Protein AF-0000000077935564 (afdb_homodimer)

Organism: NCBI:txid1294262

InterPro domains:
  IPR002739 RNA-binding protein PAB1135-like [PF01877] (25-143)
  IPR022803 Large ribosomal subunit protein uL5 domain superfamily [G3DSA:3.30.1440.10] (18-171)
  IPR022803 Large ribosomal subunit protein uL5 domain superfamily [SSF55282] (24-157)

Radius of gyration: 31.04 Å; Cα contacts (8 Å, |Δi|>4): 511; chains: 2; bounding box: 69×143×70 Å

Foldseek 3Di:
DPPDPPPPPPCVVPDPLPQFQFFKKKKKAKAFPVGDPVLLVVLLCVLQVLLVVFDWDWDWDQDPVRGIIIMIMTMDGRVRQSVSVVSQLVQEDLVQLVVCLVCVVVQDDWQKGKFWWASCCSSVPSGTHGDDDRNTIIMMIGGPDGPVVVSVSSVVVSVVVVVVVVVVVVVVD/DPPPPPPPPPCPVPPPLPQFQFFKKKKKAKAFPVDDPVLLVVLLCVQQVLLVVFDWDWDWDQDPVRGIIIMIMTMDGRVRQSVSVVSQLVQEDLVQLVVCLVCVVVQDDWQKGKFWWASCCSSVPSGTHGDDDRNTIIMMIGGPDGPVVVSVSSVVSSVVVVVVVVVVVVVVD

Nearest PDB structures (foldseek):
  2nrq-assembly1_A  TM=9.388E-01  e=3.225E-17  Saccharolobus solfataricus
  2ogk-assembly1_B  TM=8.154E-01  e=1.707E-10  Archaeoglobus fulgidus
  2ogk-assembly1_A  TM=7.972E-01  e=2.205E-09  Archaeoglobus fulgidus
  5tcu-assembly1_LK  TM=4.405E-01  e=1.741E-03  Staphylococcus aureus subsp. aureus NCTC 8325
  6bwo-assembly1_A  TM=5.562E-01  e=3.334E-02  Lactiplantibacillus plantarum

Solvent-accessible surface area (backbone atoms only — not comparable to full-atom values): 19175 Å² total; per-residue (Å²): 134,83,76,78,80,78,73,77,75,74,72,70,74,67,75,68,71,78,70,79,53,37,50,27,28,37,42,36,35,76,40,50,58,51,38,34,62,66,58,51,50,50,36,50,38,68,68,35,62,65,56,77,74,36,53,74,47,79,46,78,42,73,42,97,86,70,44,57,30,32,39,41,34,37,41,30,49,50,91,46,20,46,60,47,47,50,44,52,56,71,55,47,44,72,70,53,40,51,51,48,58,75,43,38,80,82,34,39,60,82,43,30,41,57,45,38,24,26,38,48,45,23,52,65,67,67,42,59,47,76,40,83,82,80,74,32,38,35,37,39,37,32,41,70,52,56,57,69,57,54,50,52,52,53,44,48,54,46,49,56,52,59,54,51,57,59,58,60,61,57,67,76,102,133,83,77,77,78,78,75,76,74,73,73,69,74,66,75,66,70,76,70,78,53,37,50,26,29,38,41,37,35,77,37,50,58,50,37,33,63,67,59,49,52,51,35,50,37,68,68,33,61,64,57,77,75,36,54,74,46,79,44,80,42,75,43,99,86,69,44,57,31,32,39,42,35,38,41,28,48,49,92,48,19,48,60,48,47,51,45,51,56,71,54,47,44,71,69,53,41,49,51,47,58,75,43,37,79,81,33,40,62,82,42,30,41,57,46,38,24,26,38,48,47,24,52,65,67,68,43,58,47,77,40,83,82,81,72,31,36,36,37,41,38,31,41,71,55,56,58,70,58,54,50,51,52,53,43,47,55,46,50,56,52,60,55,52,58,58,59,61,62,57,71,75,104

Secondary structure (DSSP, 8-state):
-----------TTS-------EEEEEEEEEE-TTB-HHHHHHHHHHH-GGGGGSEEEEEEEE-TTS-EEEEEEEEE-HHHHHHHHHHHHHHS-HHHHHHHHHTHHHHEETTEEEEEEEHHHHHHHS---B--SSSEEEEEEEESS-HHHHHHHHHHHHHHHHHHHHHHSSS--/-------------S-------EEEEEEEEEE-TTB-HHHHHHHHHHH-GGGGGSEEEEEEEE-TTS-EEEEEEEEE-HHHHHHHHHHHHHHS-HHHHHHHHHTHHHHEETTEEEEEEEHHHHHHHS---B--SSSEEEEEEEESS-HHHHHHHHHHHHHHHHHHHHHHHSS--

Structure (mmCIF, N/CA/C/O backbone):
data_AF-0000000077935564-model_v1
#
loop_
_entity.id
_entity.type
_entity.pdbx_description
1 polymer 'RNA-binding protein'
#
loop_
_atom_site.group_PDB
_atom_site.id
_atom_site.type_symbol
_atom_site.label_atom_id
_atom_site.label_alt_id
_atom_site.label_comp_id
_atom_site.label_asym_id
_atom_site.label_entity_id
_atom_site.label_seq_id
_atom_site.pdbx_PDB_ins_code
_atom_site.Cartn_x
_atom_site.Cartn_y
_atom_site.Cartn_z
_atom_site.occupancy
_atom_site.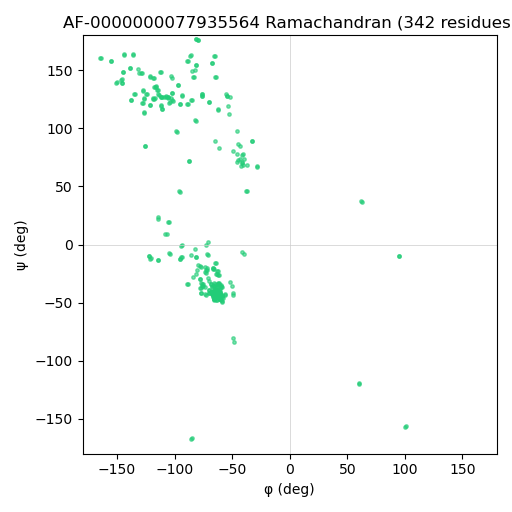B_iso_or_equiv
_atom_site.auth_seq_id
_atom_site.auth_comp_id
_atom_site.auth_asym_id
_atom_site.auth_atom_id
_atom_site.pdbx_PDB_model_num
ATOM 1 N N . MET A 1 1 ? 21.016 71.75 34.344 1 22.8 1 MET A N 1
ATOM 2 C CA . MET A 1 1 ? 20.844 71.25 32.969 1 22.8 1 MET A CA 1
ATOM 3 C C . MET A 1 1 ? 20.266 69.875 32.938 1 22.8 1 MET A C 1
ATOM 5 O O . MET A 1 1 ? 20.984 68.875 33.219 1 22.8 1 MET A O 1
ATOM 9 N N . ARG A 1 2 ? 19.031 69.688 33.469 1 24.75 2 ARG A N 1
ATOM 10 C CA . ARG A 1 2 ? 18.344 68.375 33.75 1 24.75 2 ARG A CA 1
ATOM 11 C C . ARG A 1 2 ? 18.062 67.625 32.469 1 24.75 2 ARG A C 1
ATOM 13 O O . ARG A 1 2 ? 17.406 68.125 31.547 1 24.75 2 ARG A O 1
ATOM 20 N N . VAL A 1 3 ? 19.031 66.812 32.062 1 25.02 3 VAL A N 1
ATOM 21 C CA . VAL A 1 3 ? 18.906 66.062 30.844 1 25.02 3 VAL A CA 1
ATOM 22 C C . VAL A 1 3 ? 17.594 65.25 30.844 1 25.02 3 VAL A C 1
ATOM 24 O O . VAL A 1 3 ? 17.156 64.812 31.891 1 25.02 3 VAL A O 1
ATOM 27 N N . ALA A 1 4 ? 16.656 65.5 29.844 1 31.84 4 ALA A N 1
ATOM 28 C CA . ALA A 1 4 ? 15.398 64.875 29.438 1 31.84 4 ALA A CA 1
ATOM 29 C C . ALA A 1 4 ? 15.539 63.375 29.375 1 31.84 4 ALA A C 1
ATOM 31 O O . ALA A 1 4 ? 16.516 62.844 28.828 1 31.84 4 ALA A O 1
ATOM 32 N N . ASN A 1 5 ? 15.156 62.656 30.359 1 31.7 5 ASN A N 1
ATOM 33 C CA . ASN A 1 5 ? 15.008 61.188 30.453 1 31.7 5 ASN A CA 1
ATOM 34 C C . ASN A 1 5 ? 14.297 60.625 29.219 1 31.7 5 ASN A C 1
ATOM 36 O O . ASN A 1 5 ? 13.141 60.969 28.969 1 31.7 5 ASN A O 1
ATOM 40 N N . SER A 1 6 ? 15.016 60.469 28 1 34.5 6 SER A N 1
ATOM 41 C CA . SER A 1 6 ? 14.547 59.781 26.797 1 34.5 6 SER A CA 1
ATOM 42 C C . SER A 1 6 ? 13.859 58.469 27.172 1 34.5 6 SER A C 1
ATOM 44 O O . SER A 1 6 ? 14.453 57.594 27.812 1 34.5 6 SER A O 1
ATOM 46 N N . THR A 1 7 ? 12.594 58.5 27.5 1 33.66 7 THR A N 1
ATOM 47 C CA . THR A 1 7 ? 11.68 57.375 27.562 1 33.66 7 THR A CA 1
ATOM 48 C C . THR A 1 7 ? 11.891 56.438 26.375 1 33.66 7 THR A C 1
ATOM 50 O O . THR A 1 7 ? 11.664 56.812 25.219 1 33.66 7 THR A O 1
ATOM 53 N N . GLU A 1 8 ? 12.906 55.594 26.328 1 34.09 8 GLU A N 1
ATOM 54 C CA . GLU A 1 8 ? 13.023 54.438 25.422 1 34.09 8 GLU A CA 1
ATOM 55 C C . GLU A 1 8 ? 11.695 53.719 25.281 1 34.09 8 GLU A C 1
ATOM 57 O O . GLU A 1 8 ? 11.203 53.125 26.25 1 34.09 8 GLU A O 1
ATOM 62 N N . TYR A 1 9 ? 10.648 54.312 24.641 1 34.97 9 TYR A N 1
ATOM 63 C CA . TYR A 1 9 ? 9.5 53.531 24.156 1 34.97 9 TYR A CA 1
ATOM 64 C C . TYR A 1 9 ? 9.945 52.219 23.562 1 34.97 9 TYR A C 1
ATOM 66 O O . TYR A 1 9 ? 10.656 52.188 22.562 1 34.97 9 TYR A O 1
ATOM 74 N N . ARG A 1 10 ? 10.352 51.281 24.438 1 35.19 10 ARG A N 1
ATOM 75 C CA . ARG A 1 10 ? 10.414 49.875 24.047 1 35.19 10 ARG A CA 1
ATOM 76 C C . ARG A 1 10 ? 9.188 49.469 23.219 1 35.19 10 ARG A C 1
ATOM 78 O O . ARG A 1 10 ? 8.07 49.469 23.734 1 35.19 10 ARG A O 1
ATOM 85 N N . ASP A 1 11 ? 9.016 50 21.938 1 34.22 11 ASP A N 1
ATOM 86 C CA . ASP A 1 11 ? 8.109 49.406 20.969 1 34.22 11 ASP A CA 1
ATOM 87 C C . ASP A 1 11 ? 8.117 47.906 21.062 1 34.22 11 ASP A C 1
ATOM 89 O O . ASP A 1 11 ? 9.023 47.25 20.547 1 34.22 11 ASP A O 1
ATOM 93 N N . THR A 1 12 ? 8.039 47.312 22.219 1 35.12 12 THR A N 1
ATOM 94 C CA . THR A 1 12 ? 7.73 45.906 22.375 1 35.12 12 THR A CA 1
ATOM 95 C C . THR A 1 12 ? 6.637 45.469 21.391 1 35.12 12 THR A C 1
ATOM 97 O O . THR A 1 12 ? 6.02 44.406 21.562 1 35.12 12 THR A O 1
ATOM 100 N N . ARG A 1 13 ? 6.031 46.375 20.688 1 39.75 13 ARG A N 1
ATOM 101 C CA . ARG A 1 13 ? 5.027 45.938 19.734 1 39.75 13 ARG A CA 1
ATOM 102 C C . ARG A 1 13 ? 5.582 44.812 18.844 1 39.75 13 ARG A C 1
ATOM 104 O O . ARG A 1 13 ? 4.902 44.344 17.922 1 39.75 13 ARG A O 1
ATOM 111 N N . TYR A 1 14 ? 6.793 44.844 18.5 1 36.28 14 TYR A N 1
ATOM 112 C CA . TYR A 1 14 ? 7.301 44.031 17.391 1 36.28 14 TYR A CA 1
ATOM 113 C C . TYR A 1 14 ? 6.844 42.594 17.516 1 36.28 14 TYR A C 1
ATOM 115 O O . TYR A 1 14 ? 6.324 42 16.562 1 36.28 14 TYR A O 1
ATOM 123 N N . LEU A 1 15 ? 7.617 41.719 18.375 1 36.03 15 LEU A N 1
ATOM 124 C CA . LEU A 1 15 ? 7.719 40.312 18.109 1 36.03 15 LEU A CA 1
ATOM 125 C C . LEU A 1 15 ? 6.398 39.594 18.391 1 36.03 15 LEU A C 1
ATOM 127 O O . LEU A 1 15 ? 6.383 38.438 18.797 1 36.03 15 LEU A O 1
ATOM 131 N N . GLU A 1 16 ? 5.371 40.188 18.766 1 40.25 16 GLU A N 1
ATOM 132 C CA . GLU A 1 16 ? 4.191 39.344 18.953 1 40.25 16 GLU A CA 1
ATOM 133 C C . GLU A 1 16 ? 4.059 38.344 17.812 1 40.25 16 GLU A C 1
ATOM 135 O O . GLU A 1 16 ? 3.973 38.719 16.641 1 40.25 16 GLU A O 1
ATOM 140 N N . SER A 1 17 ? 4.844 37.312 17.703 1 47.53 17 SER A N 1
ATOM 141 C CA . SER A 1 17 ? 4.711 36.188 16.797 1 47.53 17 SER A CA 1
ATOM 142 C C . SER A 1 17 ? 3.25 35.938 16.438 1 47.53 17 SER A C 1
ATOM 144 O O . SER A 1 17 ? 2.416 35.688 17.312 1 47.53 17 SER A O 1
ATOM 146 N N . GLU A 1 18 ? 2.604 36.844 15.703 1 55.81 18 GLU A N 1
ATOM 147 C CA . GLU A 1 18 ? 1.231 36.625 15.242 1 55.81 18 GLU A CA 1
ATOM 148 C C . GLU A 1 18 ? 0.954 35.156 14.961 1 55.81 18 GLU A C 1
ATOM 150 O O . GLU A 1 18 ? 1.652 34.531 14.156 1 55.81 18 GLU A O 1
ATOM 155 N N . GLU A 1 19 ? 0.506 34.438 16.016 1 73.19 19 GLU A N 1
ATOM 156 C CA . GLU A 1 19 ? 0.056 33.031 15.93 1 73.19 19 GLU A CA 1
ATOM 157 C C . GLU A 1 19 ? -1.021 32.875 14.867 1 73.19 19 GLU A C 1
ATOM 159 O O . GLU A 1 19 ? -1.907 33.719 14.734 1 73.19 19 GLU A O 1
ATOM 164 N N . MET A 1 20 ? -0.814 31.922 13.953 1 84 20 MET A N 1
ATOM 165 C CA . MET A 1 20 ? -1.801 31.625 12.922 1 84 20 MET A CA 1
ATOM 166 C C . MET A 1 20 ? -3.156 31.312 13.539 1 84 20 MET A C 1
ATOM 168 O O . MET A 1 20 ? -3.232 30.625 14.562 1 84 20 MET A O 1
ATOM 172 N N . LYS A 1 21 ? -4.207 31.969 13.055 1 93.94 21 LYS A N 1
ATOM 173 C CA . LYS A 1 21 ? -5.57 31.688 13.484 1 93.94 21 LYS A CA 1
ATOM 174 C C . LYS A 1 21 ? -6.141 30.484 12.734 1 93.94 21 LYS A C 1
ATOM 176 O O . LYS A 1 21 ? -6.52 30.594 11.57 1 93.94 21 LYS A O 1
ATOM 181 N N . ILE A 1 22 ? -6.246 29.391 13.453 1 97.56 22 ILE A N 1
ATOM 182 C CA . ILE A 1 22 ? -6.699 28.156 12.844 1 97.56 22 ILE A CA 1
ATOM 183 C C . ILE A 1 22 ? -8.047 27.75 13.438 1 97.56 22 ILE A C 1
ATOM 185 O O . ILE A 1 22 ? -8.219 27.75 14.656 1 97.56 22 ILE A O 1
ATOM 189 N N . SER A 1 23 ? -9 27.469 12.547 1 97.5 23 SER A N 1
ATOM 190 C CA . SER A 1 23 ? -10.344 27.094 12.992 1 97.5 23 SER A CA 1
ATOM 191 C C . SER A 1 23 ? -10.453 25.578 13.188 1 97.5 23 SER A C 1
ATOM 193 O O . SER A 1 23 ? -11.195 25.125 14.062 1 97.5 23 SER A O 1
ATOM 195 N N . SER A 1 24 ? -9.742 24.812 12.359 1 98.06 24 SER A N 1
ATOM 196 C CA . SER A 1 24 ? -9.781 23.359 12.492 1 98.06 24 SER A CA 1
ATOM 197 C C . SER A 1 24 ? -8.633 22.703 11.734 1 98.06 24 SER A C 1
ATOM 199 O O . SER A 1 24 ? -7.992 23.344 10.891 1 98.06 24 SER A O 1
ATOM 201 N N . LEU A 1 25 ? -8.344 21.5 12.086 1 98.56 25 LEU A N 1
ATOM 202 C CA . LEU A 1 25 ? -7.34 20.688 11.414 1 98.56 25 LEU A CA 1
ATOM 203 C C . LEU A 1 25 ? -7.746 19.219 11.398 1 98.56 25 LEU A C 1
ATOM 205 O O . LEU A 1 25 ? -8.273 18.719 12.391 1 98.56 2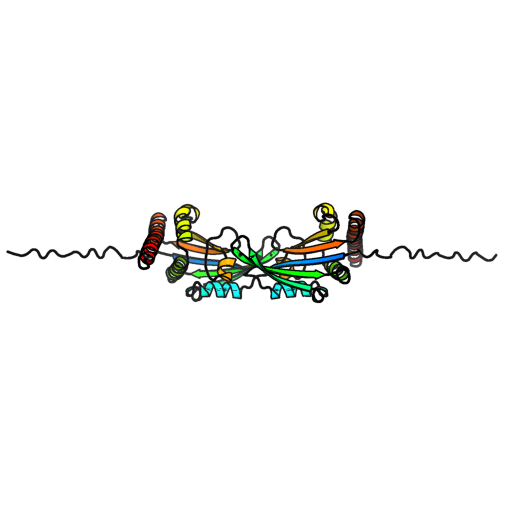5 LEU A O 1
ATOM 209 N N . THR A 1 26 ? -7.516 18.594 10.297 1 98.81 26 THR A N 1
ATOM 210 C CA . THR A 1 26 ? -7.793 17.156 10.164 1 98.81 26 THR A CA 1
ATOM 211 C C . THR A 1 26 ? -6.562 16.422 9.648 1 98.81 26 THR A C 1
ATOM 213 O O . THR A 1 26 ? -5.883 16.891 8.734 1 98.81 26 THR A O 1
ATOM 216 N N . ILE A 1 27 ? -6.219 15.336 10.258 1 98.94 27 ILE A N 1
ATOM 217 C CA . ILE A 1 27 ? -5.25 14.367 9.758 1 98.94 27 ILE A CA 1
ATOM 218 C C . ILE A 1 27 ? -5.969 13.078 9.367 1 98.94 27 ILE A C 1
ATOM 220 O O . ILE A 1 27 ? -6.738 12.523 10.148 1 98.94 27 ILE A O 1
ATOM 224 N N . SER A 1 28 ? -5.73 12.648 8.141 1 98.75 28 SER A N 1
ATOM 225 C CA . SER A 1 28 ? -6.418 11.43 7.73 1 98.75 28 SER A CA 1
ATOM 226 C C . SER A 1 28 ? -5.488 10.516 6.938 1 98.75 28 SER A C 1
ATOM 228 O O . SER A 1 28 ? -4.562 10.984 6.273 1 98.75 28 SER A O 1
ATOM 230 N N . VAL A 1 29 ? -5.762 9.25 7.02 1 98.69 29 VAL A N 1
ATOM 231 C CA . VAL A 1 29 ? -5.008 8.242 6.285 1 98.69 29 VAL A CA 1
ATOM 232 C C . VAL A 1 29 ? -5.93 7.09 5.883 1 98.69 29 VAL A C 1
ATOM 234 O O . VAL A 1 29 ? -6.84 6.727 6.633 1 98.69 29 VAL A O 1
ATOM 237 N N . PHE A 1 30 ? -5.68 6.625 4.711 1 97.81 30 PHE A N 1
ATOM 238 C CA . PHE A 1 30 ? -6.301 5.375 4.289 1 97.81 30 PHE A CA 1
ATOM 239 C C . PHE A 1 30 ? -5.391 4.191 4.586 1 97.81 30 PHE A C 1
ATOM 241 O O . PHE A 1 30 ? -4.203 4.211 4.25 1 97.81 30 PHE A O 1
ATOM 248 N N . CYS A 1 31 ? -5.926 3.197 5.25 1 98.06 31 CYS A N 1
ATOM 249 C CA . CYS A 1 31 ? -5.223 1.966 5.59 1 98.06 31 CYS A CA 1
ATOM 250 C C . CYS A 1 31 ? -5.789 0.784 4.812 1 98.06 31 CYS A C 1
ATOM 252 O O . CYS A 1 31 ? -6.949 0.415 4.992 1 98.06 31 CYS A O 1
ATOM 254 N N . HIS A 1 32 ? -4.992 0.231 4.02 1 96.62 32 HIS A N 1
ATOM 255 C CA . HIS A 1 32 ? -5.426 -0.875 3.174 1 96.62 32 HIS A CA 1
ATOM 256 C C . HIS A 1 32 ? -5.418 -2.193 3.943 1 96.62 32 HIS A C 1
ATOM 258 O O . HIS A 1 32 ? -4.984 -2.242 5.094 1 96.62 32 HIS A O 1
ATOM 264 N N . GLU A 1 33 ? -5.855 -3.314 3.336 1 96.5 33 GLU A N 1
ATOM 265 C CA . GLU A 1 33 ? -6.043 -4.617 3.969 1 96.5 33 GLU A CA 1
ATOM 266 C C . GLU A 1 33 ? -4.715 -5.191 4.453 1 96.5 33 GLU A C 1
ATOM 268 O O . GLU A 1 33 ? -4.656 -5.828 5.508 1 96.5 33 GLU A O 1
ATOM 273 N N . THR A 1 34 ? -3.637 -4.957 3.684 1 97.88 34 THR A N 1
ATOM 274 C CA . THR A 1 34 ? -2.34 -5.547 3.998 1 97.88 34 THR A CA 1
ATOM 275 C C . THR A 1 34 ? -1.619 -4.734 5.07 1 97.88 34 THR A C 1
ATOM 277 O O . THR A 1 34 ? -0.631 -5.195 5.645 1 97.88 34 THR A O 1
ATOM 280 N N . GLU A 1 35 ? -2.113 -3.557 5.406 1 98.25 35 GLU A N 1
ATOM 281 C CA . GLU A 1 35 ? -1.38 -2.629 6.266 1 98.25 35 GLU A CA 1
ATOM 282 C C . GLU A 1 35 ? -1.689 -2.875 7.738 1 98.25 35 GLU A C 1
ATOM 284 O O . GLU A 1 35 ? -2.713 -3.477 8.07 1 98.25 35 GLU A O 1
ATOM 289 N N . ASP A 1 36 ? -0.799 -2.447 8.57 1 98.12 36 ASP A N 1
ATOM 290 C CA . ASP A 1 36 ? -0.91 -2.51 10.031 1 98.12 36 ASP A CA 1
ATOM 291 C C . ASP A 1 36 ? -1.389 -1.179 10.602 1 98.12 36 ASP A C 1
ATOM 293 O O . ASP A 1 36 ? -0.591 -0.26 10.797 1 98.12 36 ASP A O 1
ATOM 297 N N . LEU A 1 37 ? -2.672 -1.092 10.852 1 98 37 LEU A N 1
ATOM 298 C CA . LEU A 1 37 ? -3.295 0.135 11.336 1 98 37 LEU A CA 1
ATOM 299 C C . LEU A 1 37 ? -2.623 0.618 12.617 1 98 37 LEU A C 1
ATOM 301 O O . LEU A 1 37 ? -2.377 1.815 12.781 1 98 37 LEU A O 1
ATOM 305 N N . ASP A 1 38 ? -2.32 -0.269 13.555 1 97.81 38 ASP A N 1
ATOM 306 C CA . ASP A 1 38 ? -1.705 0.112 14.82 1 97.81 38 ASP A CA 1
ATOM 307 C C . ASP A 1 38 ? -0.321 0.718 14.594 1 97.81 38 ASP A C 1
ATOM 309 O O . ASP A 1 38 ? 0.061 1.673 15.273 1 97.81 38 ASP A O 1
ATOM 313 N N . LYS A 1 39 ? 0.371 0.102 13.664 1 98 39 LYS A N 1
ATOM 314 C CA . LYS A 1 39 ? 1.687 0.629 13.312 1 98 39 LYS A CA 1
ATOM 315 C C . LYS A 1 39 ? 1.582 2.059 12.781 1 98 39 LYS A C 1
ATOM 317 O O . LYS A 1 39 ? 2.365 2.926 13.172 1 98 39 LYS A O 1
ATOM 322 N N . ILE A 1 40 ? 0.622 2.307 11.938 1 98.62 40 ILE A N 1
ATOM 323 C CA . ILE A 1 40 ? 0.391 3.625 11.352 1 98.62 40 ILE A CA 1
ATOM 324 C C . ILE A 1 40 ? -0.03 4.602 12.445 1 98.62 40 ILE A C 1
ATOM 326 O O . ILE A 1 40 ? 0.545 5.688 12.578 1 98.62 40 ILE A O 1
ATOM 330 N N . LYS A 1 41 ? -0.938 4.219 13.281 1 98.19 41 LYS A N 1
ATOM 331 C CA . LYS A 1 41 ? -1.428 5.047 14.383 1 98.19 41 LYS A CA 1
ATOM 332 C C . LYS A 1 41 ? -0.292 5.441 15.32 1 98.19 41 LYS A C 1
ATOM 334 O O . LYS A 1 41 ? -0.129 6.617 15.648 1 98.19 41 LYS A O 1
ATOM 339 N N . THR A 1 42 ? 0.458 4.477 15.703 1 98 42 THR A N 1
ATOM 340 C CA . THR A 1 42 ? 1.544 4.703 16.656 1 98 42 THR A CA 1
ATOM 341 C C . THR A 1 42 ? 2.57 5.676 16.078 1 98 42 THR A C 1
ATOM 343 O O . THR A 1 42 ? 3.061 6.559 16.781 1 98 42 THR A O 1
ATOM 346 N N . SER A 1 43 ? 2.861 5.508 14.781 1 98.5 43 SER A N 1
ATOM 347 C CA . SER A 1 43 ? 3.832 6.387 14.141 1 98.5 43 SER A CA 1
ATOM 348 C C . SER A 1 43 ? 3.342 7.832 14.117 1 98.5 43 SER A C 1
ATOM 350 O O . SER A 1 43 ? 4.113 8.758 14.383 1 98.5 43 SER A O 1
ATOM 352 N N . ILE A 1 44 ? 2.051 8.039 13.867 1 98.75 44 ILE A N 1
ATOM 353 C CA . ILE A 1 44 ? 1.469 9.383 13.852 1 98.75 44 ILE A CA 1
ATOM 354 C C . ILE A 1 44 ? 1.493 9.969 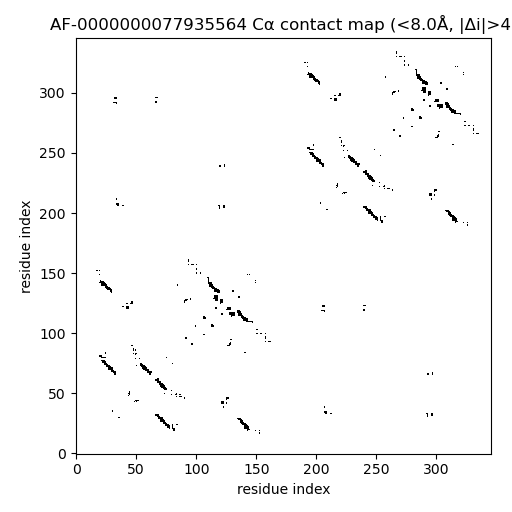15.258 1 98.75 44 ILE A C 1
ATOM 356 O O . ILE A 1 44 ? 1.897 11.117 15.453 1 98.75 44 ILE A O 1
ATOM 360 N N . GLU A 1 45 ? 1.177 9.211 16.219 1 97.94 45 GLU A N 1
ATOM 361 C CA . GLU A 1 45 ? 1.124 9.664 17.609 1 97.94 45 GLU A CA 1
ATOM 362 C C . GLU A 1 45 ? 2.518 10.008 18.125 1 97.94 45 GLU A C 1
ATOM 364 O O . GLU A 1 45 ? 2.678 10.93 18.922 1 97.94 45 GLU A O 1
ATOM 369 N N . ASP A 1 46 ? 3.443 9.25 17.688 1 97.88 46 ASP A N 1
ATOM 370 C CA . ASP A 1 46 ? 4.816 9.516 18.109 1 97.88 46 ASP A CA 1
ATOM 371 C C . ASP A 1 46 ? 5.316 10.844 17.531 1 97.88 46 ASP A C 1
ATOM 373 O O . ASP A 1 46 ? 6.008 11.602 18.203 1 97.88 46 ASP A O 1
ATOM 377 N N . LEU A 1 47 ? 4.977 11.109 16.312 1 98.31 47 LEU A N 1
ATOM 378 C CA . LEU A 1 47 ? 5.438 12.312 15.625 1 98.31 47 LEU A CA 1
ATOM 379 C C . LEU A 1 47 ? 4.66 13.539 16.094 1 98.31 47 LEU A C 1
ATOM 381 O O . LEU A 1 47 ? 5.223 14.633 16.188 1 98.31 47 LEU A O 1
ATOM 385 N N . PHE A 1 48 ? 3.381 13.281 16.312 1 98.31 48 PHE A N 1
ATOM 386 C CA . PHE A 1 48 ? 2.482 14.352 16.734 1 98.31 48 PHE A CA 1
ATOM 387 C C . PHE A 1 48 ? 1.755 13.977 18.016 1 98.31 48 PHE A C 1
ATOM 389 O O . PHE A 1 48 ? 0.58 13.602 17.984 1 98.31 48 PHE A O 1
ATOM 396 N N . PRO A 1 49 ? 2.367 14.211 19.125 1 97.31 49 PRO A N 1
ATOM 397 C CA . PRO A 1 49 ? 1.811 13.734 20.391 1 97.31 49 PRO A CA 1
ATOM 398 C C . PRO A 1 49 ? 0.438 14.328 20.703 1 97.31 49 PRO A C 1
ATOM 400 O O . PRO A 1 49 ? -0.389 13.68 21.344 1 97.31 49 PRO A O 1
ATOM 403 N N . SER A 1 50 ? 0.098 15.477 20.219 1 97 50 SER A N 1
ATOM 404 C CA . SER A 1 50 ? -1.162 16.156 20.516 1 97 50 SER A CA 1
ATOM 405 C C . SER A 1 50 ? -2.338 15.445 19.844 1 97 50 SER A C 1
ATOM 407 O O . SER A 1 50 ? -3.496 15.734 20.156 1 97 50 SER A O 1
ATOM 409 N N . VAL A 1 51 ? -2.039 14.461 18.953 1 97.5 51 VAL A N 1
ATOM 410 C CA . VAL A 1 51 ? -3.115 13.766 18.266 1 97.5 51 VAL A CA 1
ATOM 411 C C . VAL A 1 51 ? -3.932 12.945 19.266 1 97.5 51 VAL A C 1
ATOM 413 O O . VAL A 1 51 ? -5.074 12.578 19 1 97.5 51 VAL A O 1
ATOM 416 N N . LYS A 1 52 ? -3.332 12.68 20.375 1 93.94 52 LYS A N 1
ATOM 417 C CA . LYS A 1 52 ? -4 11.875 21.391 1 93.94 52 LYS A CA 1
ATOM 418 C C . LYS A 1 52 ? -5.227 12.602 21.938 1 93.94 52 LYS A C 1
ATOM 420 O O . LYS A 1 52 ? -6.105 11.969 22.531 1 93.94 52 LYS A O 1
ATOM 425 N N . GLU A 1 53 ? -5.332 13.906 21.688 1 91.19 53 GLU A N 1
ATOM 426 C CA . GLU A 1 53 ? -6.449 14.711 22.172 1 91.19 53 GLU A CA 1
ATOM 427 C C . GLU A 1 53 ? -7.551 14.812 21.125 1 91.19 53 GLU A C 1
ATOM 429 O O . GLU A 1 53 ? -8.609 15.391 21.391 1 91.19 53 GLU A O 1
ATOM 434 N N . ALA A 1 54 ? -7.375 14.242 20.031 1 96 54 ALA A N 1
ATOM 435 C CA . ALA A 1 54 ? -8.281 14.422 18.891 1 96 54 ALA A CA 1
ATOM 436 C C . ALA A 1 54 ? -9.516 13.531 19.031 1 96 54 ALA A C 1
ATOM 438 O O . ALA A 1 54 ? -9.5 12.539 19.766 1 96 54 ALA A O 1
ATOM 439 N N . ASP A 1 55 ? -10.586 14.016 18.375 1 95.12 55 ASP A N 1
ATOM 440 C CA . ASP A 1 55 ? -11.648 13.086 18 1 95.12 55 ASP A CA 1
ATOM 441 C C . ASP A 1 55 ? -11.195 12.148 16.891 1 95.12 55 ASP A C 1
ATOM 443 O O . ASP A 1 55 ? -10.789 12.594 15.82 1 95.12 55 ASP A O 1
ATOM 447 N N . VAL A 1 56 ? -11.297 10.812 17.219 1 97.44 56 VAL A N 1
ATOM 448 C CA . VAL A 1 56 ? -10.789 9.852 16.25 1 97.44 56 VAL A CA 1
ATOM 449 C C . VAL A 1 56 ? -11.961 9.141 15.57 1 97.44 56 VAL A C 1
ATOM 451 O O . VAL A 1 56 ? -12.883 8.672 16.25 1 97.44 56 VAL A O 1
ATOM 454 N N . ARG A 1 57 ? -11.922 9.172 14.289 1 98 57 ARG A N 1
ATOM 455 C CA . ARG A 1 57 ? -12.898 8.438 13.492 1 98 57 ARG A CA 1
ATOM 456 C C . ARG A 1 57 ? -12.234 7.289 12.742 1 98 57 ARG A C 1
ATOM 458 O O . ARG A 1 57 ? -11.203 7.473 12.102 1 98 57 ARG A O 1
ATOM 465 N N . LEU A 1 58 ? -12.812 6.129 12.93 1 97.88 58 LEU A N 1
ATOM 466 C CA . LEU A 1 58 ? -12.414 4.926 12.203 1 97.88 58 LEU A CA 1
ATOM 467 C C . LEU A 1 58 ? -13.586 4.352 11.422 1 97.88 58 LEU A C 1
ATOM 469 O O . LEU A 1 58 ? -14.633 4.055 12 1 97.88 58 LEU A O 1
ATOM 473 N N . GLU A 1 59 ? -13.367 4.289 10.094 1 97.81 59 GLU A N 1
ATOM 474 C CA . GLU A 1 59 ? -14.453 3.809 9.25 1 97.81 59 GLU A CA 1
ATOM 475 C C . GLU A 1 59 ? -13.938 2.865 8.172 1 97.81 59 GLU A C 1
ATOM 477 O O . GLU A 1 59 ? -13.016 3.207 7.43 1 97.81 59 GLU A O 1
ATOM 482 N N . LYS A 1 60 ? -14.484 1.696 8.133 1 96.62 60 LYS A N 1
ATOM 483 C CA . LYS A 1 60 ? -14.195 0.774 7.039 1 96.62 60 LYS A CA 1
ATOM 484 C C . LYS A 1 60 ? -15.117 1.032 5.848 1 96.62 60 LYS A C 1
ATOM 486 O O . LYS A 1 60 ? -16.344 1.082 6 1 96.62 60 LYS A O 1
ATOM 491 N N . VAL A 1 61 ? -14.539 1.272 4.719 1 94.94 61 VAL A N 1
ATOM 492 C CA . VAL A 1 61 ? -15.305 1.598 3.521 1 94.94 61 VAL A CA 1
ATOM 493 C C . VAL A 1 61 ? -14.867 0.697 2.367 1 94.94 61 VAL A C 1
ATOM 495 O O . VAL A 1 61 ? -13.734 0.218 2.34 1 94.94 61 VAL A O 1
ATOM 498 N N . LYS A 1 62 ? -15.828 0.397 1.502 1 92.81 62 LYS A N 1
ATOM 499 C CA . LYS A 1 62 ? -15.477 -0.346 0.296 1 92.81 62 LYS A CA 1
ATOM 500 C C . LYS A 1 62 ? -14.797 0.557 -0.728 1 92.81 62 LYS A C 1
ATOM 502 O O . LYS A 1 62 ? -15.305 1.631 -1.055 1 92.81 62 LYS A O 1
ATOM 507 N N . GLY A 1 63 ? -13.648 0.131 -1.188 1 86.5 63 GLY A N 1
ATOM 508 C CA . GLY A 1 63 ? -12.945 0.896 -2.201 1 86.5 63 GLY A CA 1
ATOM 509 C C . GLY A 1 63 ? -13.492 0.69 -3.6 1 86.5 63 GLY A C 1
ATOM 510 O O . GLY A 1 63 ? -14.43 -0.084 -3.795 1 86.5 63 GLY A O 1
ATOM 511 N N . HIS A 1 64 ? -12.984 1.386 -4.566 1 80.31 64 HIS A N 1
ATOM 512 C CA . HIS A 1 64 ? -13.438 1.371 -5.953 1 80.31 64 HIS A CA 1
ATOM 513 C C . HIS A 1 64 ? -13.25 -0.008 -6.578 1 80.31 64 HIS A C 1
ATOM 515 O O . HIS A 1 64 ? -13.984 -0.381 -7.5 1 80.31 64 HIS A O 1
ATOM 521 N N . PHE A 1 65 ? -12.359 -0.87 -6.074 1 77.25 65 PHE A N 1
ATOM 522 C CA . PHE A 1 65 ? -12.047 -2.162 -6.676 1 77.25 65 PHE A CA 1
ATOM 523 C C . PHE A 1 65 ? -12.648 -3.297 -5.855 1 77.25 65 PHE A C 1
ATOM 525 O O . PHE A 1 65 ? -12.344 -4.469 -6.082 1 77.25 65 PHE A O 1
ATOM 532 N N . GLY A 1 66 ? -13.492 -2.904 -4.871 1 85.5 66 GLY A N 1
ATOM 533 C CA . GLY A 1 66 ? -14.203 -3.918 -4.109 1 85.5 66 GLY A CA 1
ATOM 534 C C . GLY A 1 66 ? -13.5 -4.301 -2.82 1 85.5 66 GLY A C 1
ATOM 535 O O . GLY A 1 66 ? -14.07 -5.008 -1.984 1 85.5 66 GLY A O 1
ATOM 536 N N . ASN A 1 67 ? -12.289 -3.816 -2.695 1 89.88 67 ASN A N 1
ATOM 537 C CA . ASN A 1 67 ? -11.562 -4.082 -1.456 1 89.88 67 ASN A CA 1
ATOM 538 C C . ASN A 1 67 ? -11.914 -3.066 -0.374 1 89.88 67 ASN A C 1
ATOM 540 O O . ASN A 1 67 ? -12.258 -1.921 -0.679 1 89.88 67 ASN A O 1
ATOM 544 N N . TYR A 1 68 ? -11.836 -3.557 0.797 1 92.44 68 TYR A N 1
ATOM 545 C CA . TYR A 1 68 ? -12.102 -2.658 1.914 1 92.44 68 TYR A CA 1
ATOM 546 C C . TYR A 1 68 ? -10.859 -1.854 2.277 1 92.44 68 TYR A C 1
ATOM 548 O O . TYR A 1 68 ? -9.734 -2.322 2.09 1 92.44 68 TYR A O 1
ATOM 556 N N . ILE A 1 69 ? -11.07 -0.681 2.648 1 95.38 69 ILE A N 1
ATOM 557 C CA . ILE A 1 69 ? -10.031 0.174 3.217 1 95.38 69 ILE A CA 1
ATOM 558 C C . ILE A 1 69 ? -10.547 0.831 4.496 1 95.38 69 ILE A C 1
ATOM 560 O O . ILE A 1 69 ? -11.758 0.983 4.68 1 95.38 69 ILE A O 1
ATOM 564 N N . THR A 1 70 ? -9.734 1.119 5.379 1 97.75 70 THR A N 1
ATOM 565 C CA . THR A 1 70 ? -10.094 1.792 6.621 1 97.75 70 THR A CA 1
ATOM 566 C C . THR A 1 70 ? -9.633 3.248 6.598 1 97.75 70 THR A C 1
ATOM 568 O O . THR A 1 70 ? -8.477 3.533 6.293 1 97.75 70 THR A O 1
ATOM 571 N N . LEU A 1 71 ? -10.562 4.133 6.84 1 98.19 71 LEU A N 1
ATOM 572 C CA . LEU A 1 71 ? -10.234 5.543 7.039 1 98.19 71 LEU A CA 1
ATOM 573 C C . LEU A 1 71 ? -9.938 5.828 8.508 1 98.19 71 LEU A C 1
ATOM 575 O O . LEU A 1 71 ? -10.766 5.559 9.375 1 98.19 71 LEU A O 1
ATOM 579 N N . LEU A 1 72 ? -8.766 6.305 8.781 1 98.69 72 LEU A N 1
ATOM 580 C CA . LEU A 1 72 ? -8.383 6.852 10.078 1 98.69 72 LEU A CA 1
ATOM 581 C C . LEU A 1 72 ? -8.328 8.375 10.031 1 98.69 72 LEU A C 1
ATOM 583 O O . LEU A 1 72 ? -7.574 8.945 9.234 1 98.69 72 LEU A O 1
ATOM 587 N N . GLU A 1 73 ? -9.133 8.992 10.914 1 98.69 73 GLU A N 1
ATOM 588 C CA . GLU A 1 73 ? -9.211 10.453 10.875 1 98.69 73 GLU A CA 1
ATOM 589 C C . GLU A 1 73 ? -9.109 11.047 12.273 1 98.69 73 GLU A C 1
ATOM 591 O O . GLU A 1 73 ? -9.805 10.602 13.188 1 98.69 73 GLU A O 1
ATOM 596 N N . TYR A 1 74 ? -8.234 11.992 12.414 1 98.75 74 TYR A N 1
ATOM 597 C CA . TYR A 1 74 ? -8.125 12.828 13.602 1 98.75 74 TYR A CA 1
ATOM 598 C C . TYR A 1 74 ? -8.664 14.227 13.336 1 98.75 74 TYR A C 1
ATOM 600 O O . TYR A 1 74 ? -8.227 14.898 12.391 1 98.75 74 TYR A O 1
ATOM 608 N N . LYS A 1 75 ? -9.578 14.68 14.172 1 98.62 75 LYS A N 1
ATOM 609 C CA . LYS A 1 75 ? -10.148 16.016 14 1 98.62 75 LYS A CA 1
ATOM 610 C C . LYS A 1 75 ? -9.828 16.906 15.203 1 98.62 75 LYS A C 1
ATOM 612 O O . LYS A 1 75 ? -9.969 16.484 16.344 1 98.62 75 LYS A O 1
ATOM 617 N N . PHE A 1 76 ? -9.453 18.047 14.82 1 98.31 76 PHE A N 1
ATOM 618 C CA . PHE A 1 76 ? -9.125 19.062 15.82 1 98.31 76 PHE A CA 1
ATOM 619 C C . PHE A 1 76 ? -9.953 20.312 15.609 1 98.31 76 PHE A C 1
ATOM 621 O O . PHE A 1 76 ? -10.023 20.844 14.492 1 98.31 76 PHE A O 1
ATOM 628 N N . GLY A 1 77 ? -10.594 20.781 16.688 1 96.75 77 GLY A N 1
ATOM 629 C CA . GLY A 1 77 ? -11.242 22.078 16.656 1 96.75 77 GLY A CA 1
ATOM 630 C C . GLY A 1 77 ? -10.297 23.234 16.969 1 96.75 77 GLY A C 1
ATOM 631 O O . GLY A 1 77 ? -9.086 23.031 17.078 1 96.75 77 GLY A O 1
ATOM 632 N N . LYS A 1 78 ? -10.867 24.359 17.219 1 94.62 78 LYS A N 1
ATOM 633 C CA . LYS A 1 78 ? -10.133 25.609 17.391 1 94.62 78 LYS A CA 1
ATOM 634 C C . LYS A 1 78 ? -9.148 25.516 18.547 1 94.62 78 LYS A C 1
ATOM 636 O O . LYS A 1 78 ? -8.008 25.969 18.438 1 94.62 78 LYS A O 1
ATOM 641 N N . SER A 1 79 ? -9.484 24.844 19.594 1 92.88 79 SER A N 1
ATOM 642 C CA . SER A 1 79 ? -8.719 24.844 20.828 1 92.88 79 SER A CA 1
ATOM 643 C C . SER A 1 79 ? -7.43 24.047 20.688 1 92.88 79 SER A C 1
ATOM 645 O O . SER A 1 79 ? -6.434 24.328 21.359 1 92.88 79 SER A O 1
ATOM 647 N N . SER A 1 80 ? -7.422 23.078 19.719 1 95.56 80 SER A N 1
ATOM 648 C CA . SER A 1 80 ? -6.262 22.203 19.656 1 95.56 80 SER A CA 1
ATOM 649 C C . SER A 1 80 ? -5.598 22.266 18.297 1 95.56 80 SER A C 1
ATOM 651 O O . SER A 1 80 ? -4.469 21.797 18.125 1 95.56 80 SER A O 1
ATOM 653 N N . ALA A 1 81 ? -6.223 22.891 17.359 1 96.88 81 ALA A N 1
ATOM 654 C CA . ALA A 1 81 ? -5.754 22.891 15.969 1 96.88 81 ALA A CA 1
ATOM 655 C C . ALA A 1 81 ? -4.41 23.609 15.844 1 96.88 81 ALA A C 1
ATOM 657 O O . ALA A 1 81 ? -3.521 23.141 15.117 1 96.88 81 ALA A O 1
ATOM 658 N N . SER A 1 82 ? -4.246 24.641 16.547 1 95.62 82 SER A N 1
ATOM 659 C CA . SER A 1 82 ? -3.002 25.406 16.469 1 95.62 82 SER A CA 1
ATOM 660 C C . SER A 1 82 ? -1.824 24.594 17 1 95.62 82 SER A C 1
ATOM 662 O O . SER A 1 82 ? -0.736 24.625 16.422 1 95.62 82 SER A O 1
ATOM 664 N N . THR A 1 83 ? -2.064 23.922 18.078 1 96.38 83 THR A N 1
ATOM 665 C CA . THR A 1 83 ? -1.006 23.141 18.703 1 96.38 83 THR A CA 1
ATOM 666 C C . THR A 1 83 ? -0.527 22.031 17.766 1 96.38 83 THR A C 1
ATOM 668 O O . THR A 1 83 ? 0.676 21.875 17.562 1 96.38 83 THR A O 1
ATOM 671 N N . ILE A 1 84 ? -1.488 21.281 17.188 1 97.94 84 ILE A N 1
ATOM 672 C CA . ILE A 1 84 ? -1.124 20.188 16.297 1 97.94 84 ILE A CA 1
ATOM 673 C C . ILE A 1 84 ? -0.441 20.734 15.055 1 97.94 84 ILE A C 1
ATOM 675 O O . ILE A 1 84 ? 0.501 20.125 14.539 1 97.94 84 ILE A O 1
ATOM 679 N N . PHE A 1 85 ? -0.843 21.891 14.617 1 97.94 85 PHE A N 1
ATOM 680 C CA . PHE A 1 85 ? -0.235 22.484 13.43 1 97.94 85 PHE A CA 1
ATOM 681 C C . PHE A 1 85 ? 1.214 22.875 13.703 1 97.94 85 PHE A C 1
ATOM 683 O O . PHE A 1 85 ? 2.09 22.656 12.867 1 97.94 85 PHE A O 1
ATOM 690 N N . GLU A 1 86 ? 1.428 23.391 14.836 1 96.25 86 GLU A N 1
ATOM 691 C CA . GLU A 1 86 ? 2.789 23.766 15.211 1 96.25 86 GLU A CA 1
ATOM 692 C C . GLU A 1 86 ? 3.697 22.547 15.273 1 96.25 86 GLU A C 1
ATOM 694 O O . GLU A 1 86 ? 4.852 22.594 14.844 1 96.25 86 GLU A O 1
ATOM 699 N N . GLU A 1 87 ? 3.145 21.453 15.82 1 97.94 87 GLU A N 1
ATOM 700 C CA . GLU A 1 87 ? 3.91 20.219 15.859 1 97.94 87 GLU A CA 1
ATOM 701 C C . GLU A 1 87 ? 4.273 19.75 14.445 1 97.94 87 GLU A C 1
ATOM 703 O O . GLU A 1 87 ? 5.41 19.359 14.195 1 97.94 87 GLU A O 1
ATOM 708 N N . ILE A 1 88 ? 3.322 19.844 13.523 1 98.56 88 ILE A N 1
ATOM 709 C CA . ILE A 1 88 ? 3.533 19.391 12.148 1 98.56 88 ILE A CA 1
ATOM 710 C C . ILE A 1 88 ? 4.59 20.266 11.477 1 98.56 88 ILE A C 1
ATOM 712 O O . ILE A 1 88 ? 5.551 19.766 10.898 1 98.56 88 ILE A O 1
ATOM 716 N N . VAL A 1 89 ? 4.445 21.562 11.633 1 97.5 89 VAL A N 1
ATOM 717 C CA . VAL A 1 89 ? 5.359 22.516 11.008 1 97.5 89 VAL A CA 1
ATOM 718 C C . VAL A 1 89 ? 6.777 22.281 11.531 1 97.5 89 VAL A C 1
ATOM 720 O O . VAL A 1 89 ? 7.746 22.359 10.773 1 97.5 89 VAL A O 1
ATOM 723 N N . SER A 1 90 ? 6.879 21.984 12.789 1 96.88 90 SER A N 1
ATOM 724 C CA . SER A 1 90 ? 8.188 21.797 13.406 1 96.88 90 SER A CA 1
ATOM 725 C C . SER A 1 90 ? 8.906 20.578 12.828 1 96.88 90 SER A C 1
ATOM 727 O O . SER A 1 90 ? 10.133 20.484 12.898 1 96.88 90 SER A O 1
ATOM 729 N N . LYS A 1 91 ? 8.117 19.641 12.227 1 97.94 91 LYS A N 1
ATOM 730 C CA . LYS A 1 91 ? 8.703 18.391 11.711 1 97.94 91 LYS A CA 1
ATOM 731 C C . LYS A 1 91 ? 9.023 18.516 10.227 1 97.94 91 LYS A C 1
ATOM 733 O O . LYS A 1 91 ? 9.734 17.688 9.664 1 97.94 91 LYS A O 1
ATOM 738 N N . ILE A 1 92 ? 8.516 19.562 9.609 1 98.25 92 ILE A N 1
ATOM 739 C CA . ILE A 1 92 ? 8.758 19.766 8.188 1 98.25 92 ILE A CA 1
ATOM 740 C C . ILE A 1 92 ? 10.172 20.281 7.969 1 98.25 92 ILE A C 1
ATOM 742 O O . ILE A 1 92 ? 10.586 21.266 8.609 1 98.25 92 ILE A O 1
ATOM 746 N N . SER A 1 93 ? 10.891 19.656 7.074 1 96.81 93 SER A N 1
ATOM 747 C CA . SER A 1 93 ? 12.242 20.109 6.773 1 96.81 93 SER A CA 1
ATOM 748 C C . SER A 1 93 ? 12.242 21.484 6.129 1 96.81 93 SER A C 1
ATOM 750 O O . SER A 1 93 ? 11.227 21.906 5.566 1 96.81 93 SER A O 1
ATOM 752 N N . SER A 1 94 ? 13.398 22.125 6.156 1 95.69 94 SER A N 1
ATOM 753 C CA . SER A 1 94 ? 13.516 23.422 5.512 1 95.69 94 SER A CA 1
ATOM 754 C C . SER A 1 94 ? 13.258 23.312 4.012 1 95.69 94 SER A C 1
ATOM 756 O O . SER A 1 94 ? 12.602 24.188 3.432 1 95.69 94 SER A O 1
ATOM 758 N N . THR A 1 95 ? 13.758 22.25 3.414 1 95.94 95 THR A N 1
ATOM 759 C CA . THR A 1 95 ? 13.555 22.047 1.984 1 95.94 95 THR A CA 1
ATOM 760 C C . THR A 1 95 ? 12.07 21.875 1.666 1 95.94 95 THR A C 1
ATOM 762 O O . THR A 1 95 ? 11.555 22.516 0.748 1 95.94 95 THR A O 1
ATOM 765 N N . ASP A 1 96 ? 11.367 21.094 2.479 1 97.56 96 ASP A N 1
ATOM 766 C CA . ASP A 1 96 ? 9.945 20.891 2.256 1 97.56 96 ASP A CA 1
ATOM 767 C C . ASP A 1 96 ? 9.156 22.156 2.527 1 97.56 96 ASP A C 1
ATOM 769 O O . ASP A 1 96 ? 8.164 22.453 1.844 1 97.56 96 ASP A O 1
ATOM 773 N N . MET A 1 97 ? 9.602 22.922 3.488 1 97.19 97 MET A N 1
ATOM 774 C CA . MET A 1 97 ? 8.922 24.172 3.791 1 97.19 97 MET A CA 1
ATOM 775 C C . MET A 1 97 ? 9.039 25.141 2.625 1 97.19 97 MET A C 1
ATOM 777 O O . MET A 1 97 ? 8.07 25.844 2.291 1 97.19 97 MET A O 1
ATOM 781 N N . ILE A 1 98 ? 10.219 25.188 2.045 1 96.19 98 ILE A N 1
ATOM 782 C CA . ILE A 1 98 ? 10.406 26.047 0.882 1 96.19 98 ILE A CA 1
ATOM 783 C C . ILE A 1 98 ? 9.477 25.609 -0.243 1 96.19 98 ILE A C 1
ATOM 785 O O . ILE A 1 98 ? 8.859 26.453 -0.907 1 96.19 98 ILE A O 1
ATOM 789 N N . VAL A 1 99 ? 9.352 24.344 -0.42 1 97.5 99 VAL A N 1
ATOM 790 C CA . VAL A 1 99 ? 8.461 23.797 -1.446 1 97.5 99 VAL A CA 1
ATOM 791 C C . VAL A 1 99 ? 7.02 24.188 -1.136 1 97.5 99 VAL A C 1
ATOM 793 O O . VAL A 1 99 ? 6.281 24.625 -2.023 1 97.5 99 VAL A O 1
ATOM 796 N N . ILE A 1 100 ? 6.609 24.062 0.101 1 98 100 ILE A N 1
ATOM 797 C CA . ILE A 1 100 ? 5.246 24.375 0.508 1 98 100 ILE A CA 1
ATOM 798 C C . ILE A 1 100 ? 4.957 25.844 0.232 1 98 100 ILE A C 1
ATOM 800 O O . ILE A 1 100 ? 3.943 26.188 -0.386 1 98 100 ILE A O 1
ATOM 804 N N . VAL A 1 101 ? 5.855 26.703 0.609 1 96.19 101 VAL A N 1
ATOM 805 C CA . VAL A 1 101 ? 5.633 28.141 0.502 1 96.19 101 VAL A CA 1
ATOM 806 C C . VAL A 1 101 ? 5.637 28.562 -0.968 1 96.19 101 VAL A C 1
ATOM 808 O O . VAL A 1 101 ? 4.832 29.391 -1.385 1 96.19 101 VAL A O 1
ATOM 811 N N . THR A 1 102 ? 6.516 27.984 -1.731 1 96.06 102 THR A N 1
ATOM 812 C CA . THR A 1 102 ? 6.641 28.344 -3.137 1 96.06 102 THR A CA 1
ATOM 813 C C . THR A 1 102 ? 5.457 27.828 -3.941 1 96.06 102 THR A C 1
ATOM 815 O O . THR A 1 102 ? 5.156 28.344 -5.023 1 96.06 102 THR A O 1
ATOM 818 N N . THR A 1 103 ? 4.754 26.797 -3.439 1 96.94 103 THR A N 1
ATOM 819 C CA . THR A 1 103 ? 3.619 26.219 -4.156 1 96.94 103 THR A CA 1
ATOM 820 C C . THR A 1 103 ? 2.32 26.453 -3.393 1 96.94 103 THR A C 1
ATOM 822 O O . THR A 1 103 ? 1.35 25.719 -3.561 1 96.94 103 THR A O 1
ATOM 825 N N . LEU A 1 104 ? 2.271 27.406 -2.553 1 95.88 104 LEU A N 1
ATOM 826 C CA . LEU A 1 104 ? 1.141 27.641 -1.66 1 95.88 104 LEU A CA 1
ATOM 827 C C . LEU A 1 104 ? -0.14 27.875 -2.453 1 95.88 104 LEU A C 1
ATOM 829 O O . LEU A 1 104 ? -1.221 27.453 -2.037 1 95.88 104 LEU A O 1
ATOM 833 N N . SER A 1 105 ? -0.068 28.531 -3.59 1 93.88 105 SER A N 1
ATOM 834 C CA . SER A 1 105 ? -1.246 28.859 -4.387 1 93.88 105 SER A CA 1
ATOM 835 C C . SER A 1 105 ? -1.938 27.594 -4.887 1 93.88 105 SER A C 1
ATOM 837 O O . SER A 1 105 ? -3.152 27.594 -5.102 1 93.88 105 SER A O 1
ATOM 839 N N . THR A 1 106 ? -1.189 26.484 -5.023 1 96.44 106 THR A N 1
ATOM 840 C CA . THR A 1 106 ? -1.752 25.234 -5.52 1 96.44 106 THR A CA 1
ATOM 841 C C . THR A 1 106 ? -2.193 24.344 -4.359 1 96.44 106 THR A C 1
ATOM 843 O O . THR A 1 106 ? -2.92 23.359 -4.562 1 96.44 106 THR A O 1
ATOM 846 N N . ARG A 1 107 ? -1.817 24.703 -3.143 1 97.31 107 ARG A N 1
ATOM 847 C CA . ARG A 1 107 ? -2.096 23.859 -1.981 1 97.31 107 ARG A CA 1
ATOM 848 C C . ARG A 1 107 ? -3.242 24.438 -1.155 1 97.31 107 ARG A C 1
ATOM 850 O O . ARG A 1 107 ? -3.707 23.797 -0.204 1 97.31 107 ARG A O 1
ATOM 857 N N . MET A 1 108 ? -3.654 25.641 -1.534 1 95.94 108 MET A N 1
ATOM 858 C CA . MET A 1 108 ? -4.727 26.266 -0.765 1 95.94 108 MET A CA 1
ATOM 859 C C . MET A 1 108 ? -5.969 26.469 -1.627 1 95.94 108 MET A C 1
ATOM 861 O O . MET A 1 108 ? -5.859 26.781 -2.814 1 95.94 108 MET A O 1
ATOM 865 N N . ASP A 1 109 ? -7.043 26.172 -1.096 1 94.75 109 ASP A N 1
ATOM 866 C CA . ASP A 1 109 ? -8.352 26.516 -1.636 1 94.75 109 ASP A CA 1
ATOM 867 C C . ASP A 1 109 ? -9.203 27.234 -0.595 1 94.75 109 ASP A C 1
ATOM 869 O O . ASP A 1 109 ? -9.555 26.672 0.435 1 94.75 109 ASP A O 1
ATOM 873 N N . LYS A 1 110 ? -9.469 28.547 -0.881 1 90.94 110 LYS A N 1
ATOM 874 C CA . LYS A 1 110 ? -10.102 29.422 0.104 1 90.94 110 LYS A CA 1
ATOM 875 C C . LYS A 1 110 ? -9.25 29.531 1.365 1 90.94 110 LYS A C 1
ATOM 877 O O . LYS A 1 110 ? -8.086 29.938 1.299 1 90.94 110 LYS A O 1
ATOM 882 N N . SER A 1 111 ? -9.719 29.156 2.502 1 93.25 111 SER A N 1
ATOM 883 C CA . SER A 1 111 ? -8.984 29.297 3.754 1 93.25 111 SER A CA 1
ATOM 884 C C . SER A 1 111 ? -8.422 27.969 4.234 1 93.25 111 SER A C 1
ATOM 886 O O . SER A 1 111 ? -8.094 27.812 5.41 1 93.25 111 SER A O 1
ATOM 888 N N . LYS A 1 112 ? -8.32 26.984 3.246 1 97.88 112 LYS A N 1
ATOM 889 C CA . LYS A 1 112 ? -7.844 25.672 3.643 1 97.88 112 LYS A CA 1
ATOM 890 C C . LYS A 1 112 ? -6.508 25.344 2.977 1 97.88 112 LYS A C 1
ATOM 892 O O . LYS A 1 112 ? -6.328 25.594 1.781 1 97.88 112 LYS A O 1
ATOM 897 N N . LEU A 1 113 ? -5.59 24.859 3.77 1 98.19 113 LEU A N 1
ATOM 898 C CA . LEU A 1 113 ? -4.309 24.344 3.299 1 98.19 113 LEU A CA 1
ATOM 899 C C . LEU A 1 113 ? -4.316 22.828 3.27 1 98.19 113 LEU A C 1
ATOM 901 O O . LEU A 1 113 ? -4.695 22.172 4.25 1 98.19 113 LEU A O 1
ATOM 905 N N . TYR A 1 114 ? -3.889 22.219 2.135 1 98.62 114 TYR A N 1
ATOM 906 C CA . TYR A 1 114 ? -3.822 20.781 1.955 1 98.62 114 TYR A CA 1
ATOM 907 C C . TYR A 1 114 ? -2.377 20.312 1.852 1 98.62 114 TYR A C 1
ATOM 909 O O . TYR A 1 114 ? -1.636 20.75 0.969 1 98.62 114 TYR A O 1
ATOM 917 N N . LEU A 1 115 ? -2.023 19.469 2.762 1 98.75 115 LEU A N 1
ATOM 918 C CA . LEU A 1 115 ? -0.693 18.875 2.744 1 98.75 115 LEU A CA 1
ATOM 919 C C . LEU A 1 115 ? -0.782 17.359 2.672 1 98.75 115 LEU A C 1
ATOM 921 O O . LEU A 1 115 ? -1.69 16.75 3.248 1 98.75 115 LEU A O 1
ATOM 925 N N . ARG A 1 116 ? 0.145 16.766 1.954 1 98.75 116 ARG A N 1
ATOM 926 C CA . ARG A 1 116 ? 0.27 15.312 1.825 1 98.75 116 ARG A CA 1
ATOM 927 C C . ARG A 1 116 ? 1.688 14.859 2.15 1 98.75 116 ARG A C 1
ATOM 929 O O . ARG A 1 116 ? 2.648 15.297 1.515 1 98.75 116 ARG A O 1
ATOM 936 N N . PHE A 1 117 ? 1.743 13.992 3.129 1 98.69 117 PHE A N 1
ATOM 937 C CA . PHE A 1 117 ? 3.047 13.477 3.529 1 98.69 117 PHE A CA 1
ATOM 938 C C . PHE A 1 117 ? 3.176 12 3.184 1 98.69 117 PHE A C 1
ATOM 940 O O . PHE A 1 117 ? 2.195 11.25 3.252 1 98.69 117 PHE A O 1
ATOM 947 N N . ASP A 1 118 ? 4.352 11.609 2.891 1 97.62 118 ASP A N 1
ATOM 948 C CA . ASP A 1 118 ? 4.656 10.227 2.541 1 97.62 118 ASP A CA 1
ATOM 949 C C . ASP A 1 118 ? 4.359 9.281 3.705 1 97.62 118 ASP A C 1
ATOM 951 O O . ASP A 1 118 ? 5.035 9.336 4.738 1 97.62 118 ASP A O 1
ATOM 955 N N . LYS A 1 119 ? 3.424 8.414 3.482 1 98.31 119 LYS A N 1
ATOM 956 C CA . LYS A 1 119 ? 2.977 7.488 4.52 1 98.31 119 LYS A CA 1
ATOM 957 C C . LYS A 1 119 ? 4.078 6.496 4.879 1 98.31 119 LYS A C 1
ATOM 959 O O . LYS A 1 119 ? 4.332 6.242 6.059 1 98.31 119 LYS A O 1
ATOM 964 N N . GLN A 1 120 ? 4.785 5.91 3.854 1 97.25 120 GLN A N 1
ATOM 965 C CA . GLN A 1 120 ? 5.852 4.941 4.09 1 97.25 120 GLN A CA 1
ATOM 966 C C . GLN A 1 120 ? 7.008 5.574 4.859 1 97.25 120 GLN A C 1
ATOM 968 O O . GLN A 1 120 ? 7.555 4.965 5.781 1 97.25 120 GLN A O 1
ATOM 973 N N . TYR A 1 121 ? 7.34 6.82 4.504 1 96.56 121 TYR A N 1
ATOM 974 C CA . TYR A 1 121 ? 8.422 7.551 5.152 1 96.56 121 TYR A CA 1
ATOM 975 C C . TYR A 1 121 ? 8.078 7.852 6.605 1 96.56 121 TYR A C 1
ATOM 977 O O . TYR A 1 121 ? 8.922 7.691 7.496 1 96.56 121 TYR A O 1
ATOM 985 N N . LEU A 1 122 ? 6.91 8.234 6.793 1 98.06 122 LEU A N 1
ATOM 986 C CA . LEU A 1 122 ? 6.453 8.539 8.141 1 98.06 122 LEU A CA 1
ATOM 987 C C . LEU A 1 122 ? 6.547 7.312 9.047 1 98.06 122 LEU A C 1
ATOM 989 O O . LEU A 1 122 ? 7.094 7.387 10.148 1 98.06 122 LEU A O 1
ATOM 993 N N . VAL A 1 123 ? 6.102 6.211 8.547 1 97.75 123 VAL A N 1
ATOM 994 C CA . VAL A 1 123 ? 6.07 4.992 9.352 1 97.75 123 VAL A CA 1
ATOM 995 C C . VAL A 1 123 ? 7.477 4.402 9.453 1 97.75 123 VAL A C 1
ATOM 997 O O . VAL A 1 123 ? 7.91 3.986 10.531 1 97.75 123 VAL A O 1
ATOM 1000 N N . GLY A 1 124 ? 8.219 4.406 8.359 1 95.56 124 GLY A N 1
ATOM 1001 C CA . GLY A 1 124 ? 9.508 3.742 8.305 1 95.56 124 GLY A CA 1
ATOM 1002 C C . GLY A 1 124 ? 10.617 4.539 8.969 1 95.56 124 GLY A C 1
ATOM 1003 O O . GLY A 1 124 ? 11.547 3.963 9.531 1 95.56 124 GLY A O 1
ATOM 1004 N N . ARG A 1 125 ? 10.5 5.891 8.961 1 95.25 125 ARG A N 1
ATOM 1005 C CA . ARG A 1 125 ? 11.609 6.715 9.422 1 95.25 125 ARG A CA 1
ATOM 1006 C C . ARG A 1 125 ? 11.195 7.598 10.594 1 95.25 125 ARG A C 1
ATOM 1008 O O . ARG A 1 125 ? 12.031 8.242 11.227 1 95.25 125 ARG A O 1
ATOM 1015 N N . LYS A 1 126 ? 9.945 7.691 10.867 1 96.5 126 LYS A N 1
ATOM 1016 C CA . LYS A 1 126 ? 9.406 8.57 11.891 1 96.5 126 LYS A CA 1
ATOM 1017 C C . LYS A 1 126 ? 9.703 10.039 11.57 1 96.5 126 LYS A C 1
ATOM 1019 O O . LYS A 1 126 ? 10.086 10.805 12.453 1 96.5 126 LYS A O 1
ATOM 1024 N N . GLU A 1 127 ? 9.633 10.328 10.297 1 97.12 127 GLU A N 1
ATOM 1025 C CA . GLU A 1 127 ? 9.773 11.672 9.742 1 97.12 127 GLU A CA 1
ATOM 1026 C C . GLU A 1 127 ? 8.711 11.938 8.68 1 97.12 127 GLU A C 1
ATOM 1028 O O . GLU A 1 127 ? 8.031 11.008 8.227 1 97.12 127 GLU A O 1
ATOM 1033 N N . ILE A 1 128 ? 8.555 13.227 8.383 1 98.44 128 ILE A N 1
ATOM 1034 C CA . ILE A 1 128 ? 7.582 13.508 7.34 1 98.44 128 ILE A CA 1
ATOM 1035 C C . ILE A 1 128 ? 8.273 14.188 6.156 1 98.44 128 ILE A C 1
ATOM 1037 O O . ILE A 1 128 ? 9.234 14.938 6.34 1 98.44 128 ILE A O 1
ATOM 1041 N N . THR A 1 129 ? 7.859 13.883 5 1 97.88 129 THR A N 1
ATOM 1042 C CA . THR A 1 129 ? 8.25 14.523 3.75 1 97.88 129 THR A CA 1
ATOM 1043 C C . THR A 1 129 ? 7.074 14.57 2.777 1 97.88 129 THR A C 1
ATOM 1045 O O . THR A 1 129 ? 6.207 13.695 2.803 1 97.88 129 THR A O 1
ATOM 1048 N N . LEU A 1 130 ? 7.031 15.539 1.988 1 98.19 130 LEU A N 1
ATOM 1049 C CA . LEU A 1 130 ? 5.926 15.727 1.053 1 98.19 130 LEU A CA 1
ATOM 1050 C C . LEU A 1 130 ? 5.895 14.602 0.021 1 98.19 130 LEU A C 1
ATOM 1052 O O . LEU A 1 130 ? 6.941 14.102 -0.388 1 98.19 130 LEU A O 1
ATOM 1056 N N . LYS A 1 131 ? 4.711 14.211 -0.365 1 96.94 131 LYS A N 1
ATOM 1057 C CA . LYS A 1 131 ? 4.539 13.211 -1.413 1 96.94 131 LYS A CA 1
ATOM 1058 C C . LYS A 1 131 ? 3.236 13.422 -2.174 1 96.94 131 LYS A C 1
ATOM 1060 O O . LYS A 1 131 ? 2.207 13.742 -1.575 1 96.94 131 LYS A O 1
ATOM 1065 N N . GLU A 1 132 ? 3.34 13.25 -3.445 1 95.12 132 GLU A N 1
ATOM 1066 C CA . GLU A 1 132 ? 2.141 13.258 -4.277 1 95.12 132 GLU A CA 1
ATOM 1067 C C . GLU A 1 132 ? 1.496 11.875 -4.332 1 95.12 132 GLU A C 1
ATOM 1069 O O . GLU A 1 132 ? 2.111 10.883 -3.939 1 95.12 132 GLU A O 1
ATOM 1074 N N . GLY A 1 133 ? 0.211 11.844 -4.762 1 93.94 133 GLY A N 1
ATOM 1075 C CA . GLY A 1 133 ? -0.459 10.562 -4.914 1 93.94 133 GLY A CA 1
ATOM 1076 C C . GLY A 1 133 ? -1.379 10.234 -3.754 1 93.94 133 GLY A C 1
ATOM 1077 O O . GLY A 1 133 ? -1.868 11.133 -3.066 1 93.94 133 GLY A O 1
ATOM 1078 N N . ASN A 1 134 ? -1.599 8.867 -3.629 1 91.88 134 ASN A N 1
ATOM 1079 C CA . ASN A 1 134 ? -2.666 8.484 -2.713 1 91.88 134 ASN A CA 1
ATOM 1080 C C . ASN A 1 134 ? -2.121 7.73 -1.502 1 91.88 134 ASN A C 1
ATOM 1082 O O . ASN A 1 134 ? -2.838 7.523 -0.521 1 91.88 134 ASN A O 1
ATOM 1086 N N . ASP A 1 135 ? -0.869 7.289 -1.546 1 95.31 135 ASP A N 1
ATOM 1087 C CA . ASP A 1 135 ? -0.265 6.613 -0.401 1 95.31 135 ASP A CA 1
ATOM 1088 C C . ASP A 1 135 ? 0.375 7.617 0.554 1 95.31 135 ASP A C 1
ATOM 1090 O O . ASP A 1 135 ? 1.601 7.668 0.682 1 95.31 135 ASP A O 1
ATOM 1094 N N . VAL A 1 136 ? -0.527 8.383 1.276 1 98.38 136 VAL A N 1
ATOM 1095 C CA . VAL A 1 136 ? -0.069 9.555 2.01 1 98.38 136 VAL A CA 1
ATOM 1096 C C . VAL A 1 136 ? -0.854 9.688 3.314 1 98.38 136 VAL A C 1
ATOM 1098 O O . VAL A 1 136 ? -1.877 9.023 3.5 1 98.38 136 VAL A O 1
ATOM 1101 N N . VAL A 1 137 ? -0.308 10.492 4.203 1 98.88 137 VAL A N 1
ATOM 1102 C CA . VAL A 1 137 ? -1.029 11.109 5.312 1 98.88 137 VAL A CA 1
ATOM 1103 C C . VAL A 1 137 ? -1.481 12.508 4.918 1 98.88 137 VAL A C 1
ATOM 1105 O O . VAL A 1 137 ? -0.654 13.375 4.625 1 98.88 137 VAL A O 1
ATOM 1108 N N . ARG A 1 138 ? -2.76 12.688 4.98 1 98.81 138 ARG A N 1
ATOM 1109 C CA . ARG A 1 138 ? -3.318 13.969 4.555 1 98.81 138 ARG A CA 1
ATOM 1110 C C . ARG A 1 138 ? -3.557 14.883 5.75 1 98.81 138 ARG A C 1
ATOM 1112 O O . ARG A 1 138 ? -4.051 14.445 6.789 1 98.81 138 ARG A O 1
ATOM 1119 N N . VAL A 1 139 ? -3.205 16.109 5.543 1 98.94 139 VAL A N 1
ATOM 1120 C CA . VAL A 1 139 ? -3.459 17.141 6.551 1 9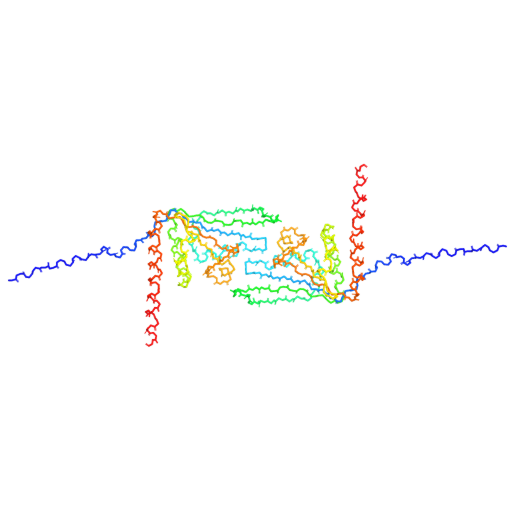8.94 139 VAL A CA 1
ATOM 1121 C C . VAL A 1 139 ? -4.211 18.312 5.914 1 98.94 139 VAL A C 1
ATOM 1123 O O . VAL A 1 139 ? -3.789 18.844 4.887 1 98.94 139 VAL A O 1
ATOM 1126 N N . ILE A 1 140 ? -5.324 18.641 6.523 1 98.81 140 ILE A N 1
ATOM 1127 C CA . ILE A 1 140 ? -6.102 19.797 6.094 1 98.81 140 ILE A CA 1
ATOM 1128 C C . ILE A 1 140 ? -6.188 20.812 7.23 1 98.81 140 ILE A C 1
ATOM 1130 O O . ILE A 1 140 ? -6.637 20.484 8.328 1 98.81 140 ILE A O 1
ATOM 1134 N N . VAL A 1 141 ? -5.809 22 6.934 1 98.62 141 VAL A N 1
ATOM 1135 C CA . VAL A 1 141 ? -5.848 23.078 7.914 1 98.62 141 VAL A CA 1
ATOM 1136 C C . VAL A 1 141 ? -6.801 24.172 7.441 1 98.62 141 VAL A C 1
ATOM 1138 O O . VAL A 1 141 ? -6.66 24.688 6.328 1 98.62 141 VAL A O 1
ATOM 1141 N N . SER A 1 142 ? -7.719 24.484 8.258 1 98.38 142 SER A N 1
ATOM 1142 C CA . SER A 1 142 ? -8.641 25.594 7.984 1 98.38 142 SER A CA 1
ATOM 1143 C C . SER A 1 142 ? -8.258 26.828 8.781 1 98.38 142 SER A C 1
ATOM 1145 O O . SER A 1 142 ? -8.273 26.812 10.016 1 98.38 142 SER A O 1
ATOM 1147 N N . PHE A 1 143 ? -8.047 27.938 8.086 1 97.62 143 PHE A N 1
ATOM 1148 C CA . PHE A 1 143 ? -7.629 29.172 8.727 1 97.62 143 PHE A CA 1
ATOM 1149 C C . PHE A 1 143 ? -8.805 30.141 8.852 1 97.62 143 PHE A C 1
ATOM 1151 O O . PHE A 1 143 ? -9.703 30.141 8.008 1 97.62 143 PHE A O 1
ATOM 1158 N N . ASN A 1 144 ? -8.734 30.828 9.953 1 94.88 144 ASN A N 1
ATOM 1159 C CA . ASN A 1 144 ? -9.641 31.953 10.133 1 94.88 144 ASN A CA 1
ATOM 1160 C C . ASN A 1 144 ? -8.984 33.281 9.742 1 94.88 144 ASN A C 1
ATOM 1162 O O . ASN A 1 144 ? -9.023 34.25 10.508 1 94.88 144 ASN A O 1
ATOM 1166 N N . GLU A 1 145 ? -8.305 33.375 8.633 1 92.38 145 GLU A N 1
ATOM 1167 C CA . GLU A 1 145 ? -7.633 34.562 8.086 1 92.38 145 GLU A CA 1
ATOM 1168 C C . GLU A 1 145 ? -7.492 34.469 6.57 1 92.38 145 GLU A C 1
ATOM 1170 O O . GLU A 1 145 ? -7.523 33.344 6.008 1 92.38 145 GLU A O 1
ATOM 1175 N N . PRO A 1 146 ? -7.336 35.594 5.98 1 89.56 146 PRO A N 1
ATOM 1176 C CA . PRO A 1 146 ? -7.23 35.594 4.52 1 89.56 146 PRO A CA 1
ATOM 1177 C C . PRO A 1 146 ? -5.949 34.938 4.02 1 89.56 146 PRO A C 1
ATOM 1179 O O . PRO A 1 146 ? -4.953 34.875 4.742 1 89.56 146 PRO A O 1
ATOM 1182 N N . PHE A 1 147 ? -6.012 34.469 2.771 1 89.31 147 PHE A N 1
ATOM 1183 C CA . PHE A 1 147 ? -4.914 33.781 2.096 1 89.31 147 PHE A CA 1
ATOM 1184 C C . PHE A 1 147 ? -3.621 34.562 2.229 1 89.31 147 PHE A C 1
ATOM 1186 O O . PHE A 1 147 ? -2.566 34 2.523 1 89.31 147 PHE A O 1
ATOM 1193 N N . LYS A 1 148 ? -3.744 35.875 2.031 1 90.19 148 LYS A N 1
ATOM 1194 C CA . LYS A 1 148 ? -2.568 36.75 2.027 1 90.19 148 LYS A CA 1
ATOM 1195 C C . LYS A 1 148 ? -1.849 36.688 3.371 1 90.19 148 LYS A C 1
ATOM 1197 O O . LYS A 1 148 ? -0.617 36.688 3.422 1 90.19 148 LYS A O 1
ATOM 1202 N N . GLU A 1 149 ? -2.631 36.688 4.465 1 91.88 149 GLU A N 1
ATOM 1203 C CA . GLU A 1 149 ? -2.057 36.656 5.805 1 91.88 149 GLU A CA 1
ATOM 1204 C C . GLU A 1 149 ? -1.417 35.312 6.109 1 91.88 149 GLU A C 1
ATOM 1206 O O . GLU A 1 149 ? -0.328 35.25 6.684 1 91.88 149 GLU A O 1
ATOM 1211 N N . VAL A 1 150 ? -2.072 34.219 5.723 1 92.69 150 VAL A N 1
ATOM 1212 C CA . VAL A 1 150 ? -1.542 32.875 5.922 1 92.69 150 VAL A CA 1
ATOM 1213 C C . VAL A 1 150 ? -0.213 32.719 5.188 1 92.69 150 VAL A C 1
ATOM 1215 O O . VAL A 1 150 ? 0.762 32.219 5.746 1 92.69 150 VAL A O 1
ATOM 1218 N N . THR A 1 151 ? -0.182 33.219 3.945 1 92.25 151 THR A N 1
ATOM 1219 C CA . THR A 1 151 ? 1.015 33.156 3.115 1 92.25 151 THR A CA 1
ATOM 1220 C C . THR A 1 151 ? 2.176 33.906 3.773 1 92.25 151 THR A C 1
ATOM 1222 O O . THR A 1 151 ? 3.291 33.375 3.84 1 92.25 151 THR A O 1
ATOM 1225 N N . LYS A 1 152 ? 1.874 35.062 4.219 1 92.75 152 LYS A N 1
ATOM 1226 C CA . LYS A 1 152 ? 2.895 35.875 4.875 1 92.75 152 LYS A CA 1
ATOM 1227 C C . LYS A 1 152 ? 3.482 35.156 6.082 1 92.75 152 LYS A C 1
ATOM 1229 O O . LYS A 1 152 ? 4.699 35.125 6.262 1 92.75 152 LYS A O 1
ATOM 1234 N N . GLU A 1 153 ? 2.615 34.594 6.867 1 92.62 153 GLU A N 1
ATOM 1235 C CA . GLU A 1 153 ? 3.047 33.906 8.086 1 92.62 153 GLU A CA 1
ATOM 1236 C C . GLU A 1 153 ? 3.871 32.688 7.762 1 92.62 153 GLU A C 1
ATOM 1238 O O . GLU A 1 153 ? 4.91 32.438 8.375 1 92.62 153 GLU A O 1
ATOM 1243 N N . LEU A 1 154 ? 3.463 31.891 6.809 1 93.81 154 LEU A N 1
ATOM 1244 C CA . LEU A 1 154 ? 4.203 30.688 6.422 1 93.81 154 LEU A CA 1
ATOM 1245 C C . LEU A 1 154 ? 5.555 31.047 5.824 1 93.81 154 LEU A C 1
ATOM 1247 O O . LEU A 1 154 ? 6.555 30.375 6.074 1 93.81 154 LEU A O 1
ATOM 1251 N N . LYS A 1 155 ? 5.641 32.125 5.094 1 93.25 155 LYS A N 1
ATOM 1252 C CA . LYS A 1 155 ? 6.902 32.594 4.531 1 93.25 155 LYS A CA 1
ATOM 1253 C C . LYS A 1 155 ? 7.859 33.031 5.633 1 93.25 155 LYS A C 1
ATOM 1255 O O . LYS A 1 155 ? 9.07 32.812 5.543 1 93.25 155 LYS A O 1
ATOM 1260 N N . GLN A 1 156 ? 7.293 33.656 6.574 1 93.56 156 GLN A N 1
ATOM 1261 C CA . GLN A 1 156 ? 8.117 34.094 7.699 1 93.56 156 GLN A CA 1
ATOM 1262 C C . GLN A 1 156 ? 8.711 32.906 8.438 1 93.56 156 GLN A C 1
ATOM 1264 O O . GLN A 1 156 ? 9.883 32.906 8.828 1 93.56 156 GLN A O 1
ATOM 1269 N N . ILE A 1 157 ? 7.855 31.922 8.617 1 90.81 157 ILE A N 1
ATOM 1270 C CA . ILE A 1 157 ? 8.328 30.703 9.266 1 90.81 157 ILE A CA 1
ATOM 1271 C C . ILE A 1 157 ? 9.484 30.109 8.461 1 90.81 157 ILE A C 1
ATOM 1273 O O . ILE A 1 157 ? 10.516 29.734 9.031 1 90.81 157 ILE A O 1
ATOM 1277 N N . ALA A 1 158 ? 9.383 30.047 7.191 1 92.06 158 ALA A N 1
ATOM 1278 C CA . ALA A 1 158 ? 10.406 29.5 6.305 1 92.06 158 ALA A CA 1
ATOM 1279 C C . ALA A 1 158 ? 11.688 30.328 6.371 1 92.06 158 ALA A C 1
ATOM 1281 O O . ALA A 1 158 ? 12.789 29.781 6.414 1 92.06 158 ALA A O 1
ATOM 1282 N N . SER A 1 159 ? 11.555 31.594 6.406 1 90.44 159 SER A N 1
ATOM 1283 C CA . SER A 1 159 ? 12.695 32.5 6.422 1 90.44 159 SER A CA 1
ATOM 1284 C C . SER A 1 159 ? 13.461 32.406 7.734 1 90.44 159 SER A C 1
ATOM 1286 O O . SER A 1 159 ? 14.695 32.438 7.742 1 90.44 159 SER A O 1
ATOM 1288 N N . ASN A 1 160 ? 12.727 32.312 8.812 1 88.62 160 ASN A N 1
ATOM 1289 C CA . ASN A 1 160 ? 13.352 32.219 10.125 1 88.62 160 ASN A CA 1
ATOM 1290 C C . ASN A 1 160 ? 14.219 30.953 10.227 1 88.62 160 ASN A C 1
ATOM 1292 O O . ASN A 1 160 ? 15.273 30.969 10.867 1 88.62 160 ASN A O 1
ATOM 1296 N N . ARG A 1 161 ? 13.852 29.891 9.586 1 84.62 161 ARG A N 1
ATOM 1297 C CA . ARG A 1 161 ? 14.594 28.625 9.594 1 84.62 161 ARG A CA 1
ATOM 1298 C C . ARG A 1 161 ? 15.867 28.734 8.758 1 84.62 161 ARG A C 1
ATOM 1300 O O . ARG A 1 161 ? 16.906 28.172 9.117 1 84.62 161 ARG A O 1
ATOM 1307 N N . ALA A 1 162 ? 15.734 29.312 7.668 1 77.94 162 ALA A N 1
ATOM 1308 C CA . ALA A 1 162 ? 16.891 29.5 6.797 1 77.94 162 ALA A CA 1
ATOM 1309 C C . ALA A 1 162 ? 17.969 30.312 7.484 1 77.94 162 ALA A C 1
ATOM 1311 O O . ALA A 1 162 ? 19.172 30.047 7.312 1 77.94 162 ALA A O 1
ATOM 1312 N N . LEU A 1 163 ? 17.625 31.219 8.266 1 73.75 163 LEU A N 1
ATOM 1313 C CA . LEU A 1 163 ? 18.547 32.094 8.953 1 73.75 163 LEU A CA 1
ATOM 1314 C C . LEU A 1 163 ? 19.219 31.391 10.117 1 73.75 163 LEU A C 1
ATOM 1316 O O . LEU A 1 163 ? 20.406 31.625 10.406 1 73.75 163 LEU A O 1
ATOM 1320 N N . HIS A 1 164 ? 18.562 30.547 10.812 1 65.25 164 HIS A N 1
ATOM 1321 C CA . HIS A 1 164 ? 19.125 29.844 11.953 1 65.25 164 HIS A CA 1
ATOM 1322 C C . HIS A 1 164 ? 20.062 28.719 11.492 1 65.25 164 HIS A C 1
ATOM 1324 O O . HIS A 1 164 ? 20.984 28.344 12.211 1 65.25 164 HIS A O 1
ATOM 1330 N N . LYS A 1 165 ? 19.891 28.062 10.477 1 61.34 165 LYS A N 1
ATOM 1331 C CA . LYS A 1 165 ? 20.859 27.078 9.992 1 61.34 165 LYS A CA 1
ATOM 1332 C C . LYS A 1 165 ? 22.188 27.734 9.656 1 61.34 165 LYS A C 1
ATOM 1334 O O . LYS A 1 165 ? 23.25 27.109 9.82 1 61.34 165 LYS A O 1
ATOM 1339 N N . GLU A 1 166 ? 22.188 28.906 9.195 1 53.31 166 GLU A N 1
ATOM 1340 C CA . GLU A 1 166 ? 23.422 29.625 8.883 1 53.31 166 GLU A CA 1
ATOM 1341 C C . GLU A 1 166 ? 24.172 30.016 10.148 1 53.31 166 GLU A C 1
ATOM 1343 O O . GLU A 1 166 ? 25.406 30 10.18 1 53.31 166 GLU A O 1
ATOM 1348 N N . THR A 1 167 ? 23.469 30.188 11.109 1 51.31 167 THR A N 1
ATOM 1349 C CA . THR A 1 167 ? 24.172 30.625 12.312 1 51.31 167 THR A CA 1
ATOM 1350 C C . THR A 1 167 ? 24.75 29.422 13.055 1 51.31 167 THR A C 1
ATOM 1352 O O . THR A 1 167 ? 25.734 29.562 13.797 1 51.31 167 THR A O 1
ATOM 1355 N N . GLY A 1 168 ? 24.25 28.297 12.992 1 45.31 168 GLY A N 1
ATOM 1356 C CA . GLY A 1 168 ? 24.781 27.109 13.656 1 45.31 168 GLY A CA 1
ATOM 1357 C C . GLY A 1 168 ? 26.047 26.578 12.992 1 45.31 168 GLY A C 1
ATOM 1358 O O . GLY A 1 168 ? 26.781 25.812 13.594 1 45.31 168 GLY A O 1
ATOM 1359 N N . THR A 1 169 ? 26.219 26.609 11.703 1 46.91 169 THR A N 1
ATOM 1360 C CA . THR A 1 169 ? 27.406 26.125 11.023 1 46.91 169 THR A CA 1
ATOM 1361 C C . THR A 1 169 ? 28.594 27.062 11.273 1 46.91 169 THR A C 1
ATOM 1363 O O . THR A 1 169 ? 29.734 26.75 10.914 1 46.91 169 THR A O 1
ATOM 1366 N N . ALA A 1 170 ? 28.344 28.359 11.688 1 45.62 170 ALA A N 1
ATOM 1367 C CA . ALA A 1 170 ? 29.531 29.203 11.859 1 45.62 170 ALA A CA 1
ATOM 1368 C C . ALA A 1 170 ? 30.25 28.859 13.164 1 45.62 170 ALA A C 1
ATOM 1370 O O . ALA A 1 170 ? 31.359 29.344 13.406 1 45.62 170 ALA A O 1
ATOM 1371 N N . LYS A 1 171 ? 29.547 28.25 14 1 43.34 171 LYS A N 1
ATOM 1372 C CA . LYS A 1 171 ? 30.312 28.078 15.242 1 43.34 171 LYS A CA 1
ATOM 1373 C C . LYS A 1 171 ? 31.281 26.906 15.133 1 43.34 171 LYS A C 1
ATOM 1375 O O . LYS A 1 171 ? 32.062 26.672 16.047 1 43.34 171 LYS A O 1
ATOM 1380 N N . LEU A 1 172 ? 30.953 25.984 14.164 1 38.28 172 LEU A N 1
ATOM 1381 C CA . LEU A 1 172 ? 31.875 24.859 14.18 1 38.28 172 LEU A CA 1
ATOM 1382 C C . LEU A 1 172 ? 33.156 25.188 13.414 1 38.28 172 LEU A C 1
ATOM 1384 O O . LEU A 1 172 ? 34.062 24.375 13.344 1 38.28 172 LEU A O 1
ATOM 1388 N N . SER A 1 173 ? 33.156 26.406 12.805 1 30.53 173 SER A N 1
ATOM 1389 C CA . SER A 1 173 ? 34.5 26.609 12.328 1 30.53 173 SER A CA 1
ATOM 1390 C C . SER A 1 173 ? 35.375 27.234 13.398 1 30.53 173 SER A C 1
ATOM 1392 O O . SER A 1 173 ? 34.906 28.047 14.203 1 30.53 173 SER A O 1
ATOM 1394 N N . MET B 1 1 ? -15.742 -73.125 -35.844 1 23.8 1 MET B N 1
ATOM 1395 C CA . MET B 1 1 ? -15.812 -71.75 -36.188 1 23.8 1 MET B CA 1
ATOM 1396 C C . MET B 1 1 ? -15.336 -70.875 -35.031 1 23.8 1 MET B C 1
ATOM 1398 O O . MET B 1 1 ? -15.883 -70.938 -33.938 1 23.8 1 MET B O 1
ATOM 1402 N N . ARG B 1 2 ? -13.977 -70.5 -35.094 1 24.67 2 ARG B N 1
ATOM 1403 C CA . ARG B 1 2 ? -13.125 -69.75 -34.125 1 24.67 2 ARG B CA 1
ATOM 1404 C C . ARG B 1 2 ? -13.625 -68.375 -33.875 1 24.67 2 ARG B C 1
ATOM 1406 O O . ARG B 1 2 ? -13.75 -67.562 -34.812 1 24.67 2 ARG B O 1
ATOM 1413 N N . VAL B 1 3 ? -14.578 -68.25 -33 1 25.19 3 VAL B N 1
ATOM 1414 C CA . VAL B 1 3 ? -15.133 -66.938 -32.719 1 25.19 3 VAL B CA 1
ATOM 1415 C C . VAL B 1 3 ? -14.008 -66 -32.375 1 25.19 3 VAL B C 1
ATOM 1417 O O . VAL B 1 3 ? -13.07 -66.375 -31.641 1 25.19 3 VAL B O 1
ATOM 1420 N N . ALA B 1 4 ? -13.688 -64.938 -33.25 1 32.38 4 ALA B N 1
ATOM 1421 C CA . ALA B 1 4 ? -12.797 -63.812 -33.219 1 32.38 4 ALA B CA 1
ATOM 1422 C C . ALA B 1 4 ? -12.945 -63.031 -31.922 1 32.38 4 ALA B C 1
ATOM 1424 O O . ALA B 1 4 ? -14.039 -62.562 -31.594 1 32.38 4 ALA B O 1
ATOM 1425 N N . ASN B 1 5 ? -12.352 -63.469 -30.859 1 30.67 5 ASN B N 1
ATOM 1426 C CA . ASN B 1 5 ? -12.211 -62.75 -29.594 1 30.67 5 ASN B CA 1
ATOM 1427 C C . ASN B 1 5 ? -11.773 -61.312 -29.828 1 30.67 5 ASN B C 1
ATOM 1429 O O . ASN B 1 5 ? -10.664 -61.062 -30.312 1 30.67 5 ASN B O 1
ATOM 1433 N N . SER B 1 6 ? -12.719 -60.406 -30.406 1 35.53 6 SER B N 1
ATOM 1434 C CA . SER B 1 6 ? -12.461 -58.969 -30.516 1 35.53 6 SER B CA 1
ATOM 1435 C C . SER B 1 6 ? -11.875 -58.438 -29.219 1 35.53 6 SER B C 1
ATOM 1437 O O . SER B 1 6 ? -12.477 -58.562 -28.156 1 35.53 6 SER B O 1
ATOM 1439 N N . THR B 1 7 ? -10.586 -58.5 -29.031 1 33.44 7 THR B N 1
ATOM 1440 C CA . THR B 1 7 ? -9.766 -57.75 -28.078 1 33.44 7 THR B CA 1
ATOM 1441 C C . THR B 1 7 ? -10.195 -56.312 -27.984 1 33.44 7 THR B C 1
ATOM 1443 O O . THR B 1 7 ? -10.094 -55.562 -28.969 1 33.44 7 THR B O 1
ATOM 1446 N N . GLU B 1 8 ? -11.25 -55.906 -27.312 1 34.41 8 GLU B N 1
ATOM 1447 C CA . GLU B 1 8 ? -11.555 -54.562 -26.859 1 34.41 8 GLU B CA 1
ATOM 1448 C C . GLU B 1 8 ? -10.297 -53.844 -26.406 1 34.41 8 GLU B C 1
ATOM 1450 O O . GLU B 1 8 ? -9.703 -54.188 -25.391 1 34.41 8 GLU B O 1
ATOM 1455 N N . TYR B 1 9 ? -9.344 -53.5 -27.312 1 35.03 9 TYR B N 1
ATOM 1456 C CA . TYR B 1 9 ? -8.312 -52.5 -27.031 1 35.03 9 TYR B CA 1
ATOM 1457 C C . TYR B 1 9 ? -8.891 -51.312 -26.281 1 35.03 9 TYR B C 1
ATOM 1459 O O . TYR B 1 9 ? -9.727 -50.594 -26.797 1 35.03 9 TYR B O 1
ATOM 1467 N N . ARG B 1 10 ? -9.25 -51.531 -25.016 1 35.31 10 ARG B N 1
ATOM 1468 C CA . ARG B 1 10 ? -9.43 -50.406 -24.109 1 35.31 10 ARG B CA 1
ATOM 1469 C C . ARG B 1 10 ? -8.336 -49.375 -24.312 1 35.31 10 ARG B C 1
ATOM 1471 O O . ARG B 1 10 ? -7.164 -49.625 -24.031 1 35.31 10 ARG B O 1
ATOM 1478 N N . ASP B 1 11 ? -8.32 -48.594 -25.484 1 34.47 11 ASP B N 1
ATOM 1479 C CA . ASP B 1 11 ? -7.551 -47.375 -25.609 1 34.47 11 ASP B CA 1
ATOM 1480 C C . ASP B 1 11 ? -7.555 -46.562 -24.312 1 34.47 11 ASP B C 1
ATOM 1482 O O . ASP B 1 11 ? -8.516 -45.875 -24.016 1 34.47 11 ASP B O 1
ATOM 1486 N N . THR B 1 12 ? -7.344 -47.188 -23.188 1 35.38 12 THR B N 1
ATOM 1487 C CA . THR B 1 12 ? -7.02 -46.469 -21.953 1 35.38 12 THR B CA 1
ATOM 1488 C C . THR B 1 12 ? -6.027 -45.344 -22.25 1 35.38 12 THR B C 1
ATOM 1490 O O . THR B 1 12 ? -5.402 -44.812 -21.328 1 35.38 12 THR B O 1
ATOM 1493 N N . ARG B 1 13 ? -5.508 -45.219 -23.438 1 40.34 13 ARG B N 1
ATOM 1494 C CA . ARG B 1 13 ? -4.609 -44.094 -23.688 1 40.34 13 ARG B CA 1
ATOM 1495 C C . ARG B 1 13 ? -5.246 -42.781 -23.281 1 40.34 13 ARG B C 1
ATOM 1497 O O . ARG B 1 13 ? -4.668 -41.719 -23.484 1 40.34 13 ARG B O 1
ATOM 1504 N N . TYR B 1 14 ? -6.484 -42.625 -23.375 1 36.72 14 TYR B N 1
ATOM 1505 C CA . TYR B 1 14 ? -7.105 -41.312 -23.297 1 36.72 14 TYR B CA 1
ATOM 1506 C C . TYR B 1 14 ? -6.605 -40.531 -22.078 1 36.72 14 TYR B C 1
ATOM 1508 O O . TYR B 1 14 ? -6.195 -39.375 -22.203 1 36.72 14 TYR B O 1
ATOM 1516 N N . LEU B 1 15 ? -7.211 -40.844 -20.812 1 36.62 15 LEU B N 1
ATOM 1517 C CA . LEU B 1 15 ? -7.301 -39.812 -19.781 1 36.62 15 LEU B CA 1
ATOM 1518 C C . LEU B 1 15 ? -5.93 -39.531 -19.172 1 36.62 15 LEU B C 1
ATOM 1520 O O . LEU B 1 15 ? -5.828 -39.125 -18.016 1 36.62 15 LEU B O 1
ATOM 1524 N N . GLU B 1 16 ? -4.887 -40.125 -19.531 1 40 16 GLU B N 1
ATOM 1525 C CA . GLU B 1 16 ? -3.674 -39.719 -18.844 1 40 16 GLU B CA 1
ATOM 1526 C C . GLU B 1 16 ? -3.592 -38.188 -18.75 1 40 16 GLU B C 1
ATOM 1528 O O . GLU B 1 16 ? -3.59 -37.5 -19.766 1 40 16 GLU B O 1
ATOM 1533 N N . SER B 1 17 ? -4.363 -37.531 -17.938 1 47.56 17 SER B N 1
ATOM 1534 C CA . SER B 1 17 ? -4.242 -36.125 -17.609 1 47.56 17 SER B CA 1
ATOM 1535 C C . SER B 1 17 ? -2.797 -35.656 -17.734 1 47.56 17 SER B C 1
ATOM 1537 O O . SER B 1 17 ? -1.911 -36.156 -17.047 1 47.56 17 SER B O 1
ATOM 1539 N N . GLU B 1 18 ? -2.223 -35.625 -18.938 1 55.94 18 GLU B N 1
ATOM 1540 C CA . GLU B 1 18 ? -0.872 -35.094 -19.125 1 55.94 18 GLU B CA 1
ATOM 1541 C C . GLU B 1 18 ? -0.572 -33.969 -18.172 1 55.94 18 GLU B C 1
ATOM 1543 O O . GLU B 1 18 ? -1.302 -32.969 -18.125 1 55.94 18 GLU B O 1
ATOM 1548 N N . GLU B 1 19 ? -0.049 -34.344 -16.969 1 73.5 19 GLU B N 1
ATOM 1549 C CA . GLU B 1 19 ? 0.431 -33.406 -15.969 1 73.5 19 GLU B CA 1
ATOM 1550 C C . GLU B 1 19 ? 1.443 -32.406 -16.562 1 73.5 19 GLU B C 1
ATOM 1552 O O . GLU B 1 19 ? 2.297 -32.812 -17.359 1 73.5 19 GLU B O 1
ATOM 1557 N N . MET B 1 20 ? 1.201 -31.125 -16.375 1 84 20 MET B N 1
ATOM 1558 C CA . MET B 1 20 ? 2.127 -30.094 -16.828 1 84 20 MET B CA 1
ATOM 1559 C C . MET B 1 20 ? 3.529 -30.328 -16.281 1 84 20 MET B C 1
ATOM 1561 O O . MET B 1 20 ? 3.691 -30.703 -15.125 1 84 20 MET B O 1
ATOM 1565 N N . LYS B 1 21 ? 4.531 -30.344 -17.172 1 94.06 21 LYS B N 1
ATOM 1566 C CA . LYS B 1 21 ? 5.926 -30.453 -16.766 1 94.06 21 LYS B CA 1
ATOM 1567 C C . LYS B 1 21 ? 6.484 -29.109 -16.328 1 94.06 21 LYS B C 1
ATOM 1569 O O . LYS B 1 21 ? 6.797 -28.25 -17.172 1 94.06 21 LYS B O 1
ATOM 1574 N N . ILE B 1 22 ? 6.66 -28.969 -15.039 1 97.62 22 ILE B N 1
ATOM 1575 C CA . ILE B 1 22 ? 7.113 -27.703 -14.477 1 97.62 22 ILE B CA 1
ATOM 1576 C C . ILE B 1 22 ? 8.508 -27.875 -13.875 1 97.62 22 ILE B C 1
ATOM 1578 O O . ILE B 1 22 ? 8.75 -28.828 -13.125 1 97.62 22 ILE B O 1
ATOM 1582 N N . SER B 1 23 ? 9.414 -26.984 -14.273 1 97.5 23 SER B N 1
ATOM 1583 C CA . SER B 1 23 ? 10.789 -27.047 -13.789 1 97.5 23 SER B CA 1
ATOM 1584 C C . SER B 1 23 ? 10.961 -26.266 -12.492 1 97.5 23 SER B C 1
ATOM 1586 O O . SER B 1 23 ? 11.766 -26.625 -11.633 1 97.5 23 SER B O 1
ATOM 1588 N N . SER B 1 24 ? 10.219 -25.156 -12.359 1 98.06 24 SER B N 1
ATOM 1589 C CA . SER B 1 24 ? 10.305 -24.344 -11.148 1 98.06 24 SER B CA 1
ATOM 1590 C C . SER B 1 24 ? 9.133 -23.375 -11.039 1 98.06 24 SER B C 1
ATOM 1592 O O . SER B 1 24 ? 8.438 -23.125 -12.023 1 98.06 24 SER B O 1
ATOM 1594 N N . LEU B 1 25 ? 8.906 -22.906 -9.867 1 98.56 25 LEU B N 1
ATOM 1595 C CA . LEU B 1 25 ? 7.887 -21.906 -9.594 1 98.56 25 LEU B CA 1
ATOM 1596 C C . LEU B 1 25 ? 8.336 -20.969 -8.477 1 98.56 25 LEU B C 1
ATOM 1598 O O . LEU B 1 25 ? 8.93 -21.406 -7.492 1 98.56 25 LEU B O 1
ATOM 1602 N N . THR B 1 26 ? 8.062 -19.719 -8.656 1 98.81 26 THR B N 1
ATOM 1603 C CA . THR B 1 26 ? 8.367 -18.719 -7.645 1 98.81 26 THR B CA 1
ATOM 1604 C C . THR B 1 26 ? 7.129 -17.875 -7.312 1 98.81 26 THR B C 1
ATOM 1606 O O . THR B 1 26 ? 6.383 -17.484 -8.211 1 98.81 26 THR B O 1
ATOM 1609 N N . ILE B 1 27 ? 6.848 -17.703 -6.074 1 98.94 27 ILE B N 1
ATOM 1610 C CA . ILE B 1 27 ? 5.875 -16.734 -5.574 1 98.94 27 ILE B CA 1
ATOM 1611 C C . ILE B 1 27 ? 6.602 -15.594 -4.859 1 98.94 27 ILE B C 1
ATOM 1613 O O . ILE B 1 27 ? 7.434 -15.836 -3.98 1 98.94 27 ILE B O 1
ATOM 1617 N N . SER B 1 28 ? 6.312 -14.375 -5.262 1 98.75 28 SER B N 1
ATOM 1618 C CA . SER B 1 28 ? 7.004 -13.273 -4.609 1 98.75 28 SER B CA 1
ATOM 1619 C C . SER B 1 28 ? 6.055 -12.109 -4.332 1 98.75 28 SER B C 1
ATOM 1621 O O . SER B 1 28 ? 5.078 -11.914 -5.062 1 98.75 28 SER B O 1
ATOM 1623 N N . VAL B 1 29 ? 6.359 -11.375 -3.316 1 98.69 29 VAL B N 1
ATOM 1624 C CA . VAL B 1 29 ? 5.59 -10.188 -2.945 1 98.69 29 VAL B CA 1
ATOM 1625 C C . VAL B 1 29 ? 6.523 -9.133 -2.361 1 98.69 29 VAL B C 1
ATOM 1627 O 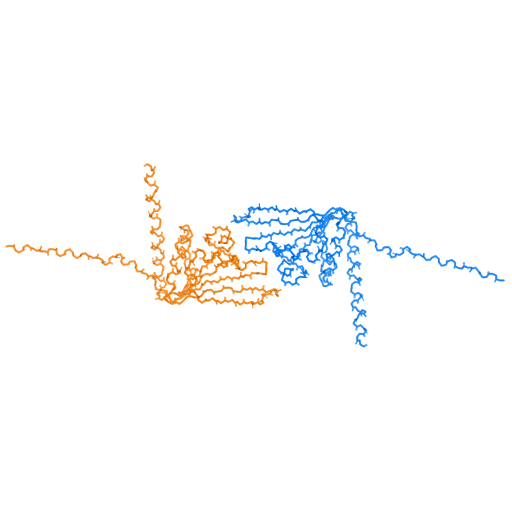O . VAL B 1 29 ? 7.488 -9.461 -1.667 1 98.69 29 VAL B O 1
ATOM 1630 N N . PHE B 1 30 ? 6.211 -7.93 -2.695 1 97.81 30 PHE B N 1
ATOM 1631 C CA . PHE B 1 30 ? 6.84 -6.797 -2.025 1 97.81 30 PHE B CA 1
ATOM 1632 C C . PHE B 1 30 ? 5.988 -6.316 -0.857 1 97.81 30 PHE B C 1
ATOM 1634 O O . PHE B 1 30 ? 4.785 -6.094 -1.008 1 97.81 30 PHE B O 1
ATOM 1641 N N . CYS B 1 31 ? 6.59 -6.207 0.283 1 98.06 31 CYS B N 1
ATOM 1642 C CA . CYS B 1 31 ? 5.949 -5.719 1.5 1 98.06 31 CYS B CA 1
ATOM 1643 C C . CYS B 1 31 ? 6.5 -4.355 1.899 1 98.06 31 CYS B C 1
ATOM 1645 O O . CYS B 1 31 ? 7.68 -4.23 2.232 1 98.06 31 CYS B O 1
ATOM 1647 N N . HIS B 1 32 ? 5.672 -3.42 1.886 1 96.62 32 HIS B N 1
ATOM 1648 C CA . HIS B 1 32 ? 6.082 -2.055 2.189 1 96.62 32 HIS B CA 1
ATOM 1649 C C . HIS B 1 32 ? 6.156 -1.823 3.695 1 96.62 32 HIS B C 1
ATOM 1651 O O . HIS B 1 32 ? 5.785 -2.699 4.48 1 96.62 32 HIS B O 1
ATOM 1657 N N . GLU B 1 33 ? 6.582 -0.641 4.16 1 96.44 33 GLU B N 1
ATOM 1658 C CA . GLU B 1 33 ? 6.844 -0.312 5.559 1 96.44 33 GLU B CA 1
ATOM 1659 C C . GLU B 1 33 ? 5.566 -0.373 6.391 1 96.44 33 GLU B C 1
ATOM 1661 O O . GLU B 1 33 ? 5.59 -0.802 7.547 1 96.44 33 GLU B O 1
ATOM 1666 N N . THR B 1 34 ? 4.441 0.057 5.801 1 97.88 34 THR B N 1
ATOM 1667 C CA . THR B 1 34 ? 3.188 0.143 6.539 1 97.88 34 THR B CA 1
ATOM 1668 C C . THR B 1 34 ? 2.51 -1.223 6.613 1 97.88 34 THR B C 1
ATOM 1670 O O . THR B 1 34 ? 1.576 -1.416 7.395 1 97.88 34 THR B O 1
ATOM 1673 N N . GLU B 1 35 ? 2.984 -2.201 5.871 1 98.25 35 GLU B N 1
ATOM 1674 C CA . GLU B 1 35 ? 2.279 -3.471 5.734 1 98.25 35 GLU B CA 1
ATOM 1675 C C . GLU B 1 35 ? 2.686 -4.453 6.828 1 98.25 35 GLU B C 1
ATOM 1677 O O . GLU B 1 35 ? 3.734 -4.293 7.453 1 98.25 35 GLU B O 1
ATOM 1682 N N . ASP B 1 36 ? 1.832 -5.402 7.066 1 98.12 36 ASP B N 1
ATOM 1683 C CA . ASP B 1 36 ? 2.037 -6.488 8.016 1 98.12 36 ASP B CA 1
ATOM 1684 C C . ASP B 1 36 ? 2.51 -7.758 7.309 1 98.12 36 ASP B C 1
ATOM 1686 O O . ASP B 1 36 ? 1.7 -8.508 6.762 1 98.12 36 ASP B O 1
ATOM 1690 N N . LEU B 1 37 ? 3.803 -7.973 7.324 1 98 37 LEU B N 1
ATOM 1691 C CA . LEU B 1 37 ? 4.418 -9.102 6.633 1 98 37 LEU B CA 1
ATOM 1692 C C . LEU B 1 37 ? 3.811 -10.422 7.094 1 98 37 LEU B C 1
ATOM 1694 O O . LEU B 1 37 ? 3.543 -11.305 6.277 1 98 37 LEU B O 1
ATOM 1698 N N . ASP B 1 38 ? 3.59 -10.602 8.383 1 97.81 38 ASP B N 1
ATOM 1699 C CA . ASP B 1 38 ? 3.041 -11.844 8.914 1 97.81 38 ASP B CA 1
ATOM 1700 C C . ASP B 1 38 ? 1.63 -12.094 8.383 1 97.81 38 ASP B C 1
ATOM 1702 O O . ASP B 1 38 ? 1.263 -13.227 8.078 1 97.81 38 ASP B O 1
ATOM 1706 N N . LYS B 1 39 ? 0.899 -10.992 8.32 1 98.06 39 LYS B N 1
ATOM 1707 C CA . LYS B 1 39 ? -0.448 -11.086 7.77 1 98.06 39 LYS B CA 1
ATOM 1708 C C . LYS B 1 39 ? -0.415 -11.57 6.32 1 98.06 39 LYS B C 1
ATOM 1710 O O . LYS B 1 39 ? -1.196 -12.438 5.93 1 98.06 39 LYS B O 1
ATOM 1715 N N . ILE B 1 40 ? 0.487 -11.031 5.539 1 98.62 40 ILE B N 1
ATOM 1716 C CA . ILE B 1 40 ? 0.645 -11.398 4.133 1 98.62 40 ILE B CA 1
ATOM 1717 C C . ILE B 1 40 ? 1.103 -12.852 4.031 1 98.62 40 ILE B C 1
ATOM 1719 O O . ILE B 1 40 ? 0.503 -13.648 3.303 1 98.62 40 ILE B O 1
ATOM 1723 N N . LYS B 1 41 ? 2.078 -13.234 4.801 1 98.19 41 LYS B N 1
ATOM 1724 C CA . LYS B 1 41 ? 2.609 -14.594 4.809 1 98.19 41 LYS B CA 1
ATOM 1725 C C . LYS B 1 41 ? 1.522 -15.609 5.156 1 98.19 41 LYS B C 1
ATOM 1727 O O . LYS B 1 41 ? 1.344 -16.594 4.449 1 98.19 41 LYS B O 1
ATOM 1732 N N . THR B 1 42 ? 0.821 -15.32 6.184 1 98 42 THR B N 1
ATOM 1733 C CA . THR B 1 42 ? -0.211 -16.234 6.664 1 98 42 THR B CA 1
ATOM 1734 C C . THR B 1 42 ? -1.298 -16.422 5.609 1 98 42 THR B C 1
ATOM 1736 O O . THR B 1 42 ? -1.771 -17.531 5.391 1 98 42 THR B O 1
ATOM 1739 N N . SER B 1 43 ? -1.665 -15.32 4.953 1 98.44 43 SER B N 1
ATOM 1740 C CA . SER B 1 43 ? -2.695 -15.398 3.922 1 98.44 43 SER B CA 1
ATOM 1741 C C . SER B 1 43 ? -2.25 -16.266 2.756 1 98.44 43 SER B C 1
ATOM 1743 O O . SER B 1 43 ? -3.029 -17.078 2.242 1 98.44 43 SER B O 1
ATOM 1745 N N . ILE B 1 44 ? -0.987 -16.172 2.359 1 98.75 44 ILE B N 1
ATOM 1746 C CA . ILE B 1 44 ? -0.446 -16.984 1.271 1 98.75 44 ILE B CA 1
ATOM 1747 C C . ILE B 1 44 ? -0.404 -18.453 1.69 1 98.75 44 ILE B C 1
ATOM 1749 O O . ILE B 1 44 ? -0.829 -19.328 0.937 1 98.75 44 ILE B O 1
ATOM 1753 N N . GLU B 1 45 ? -0.004 -18.703 2.865 1 97.94 45 GLU B N 1
ATOM 1754 C CA . GLU B 1 45 ? 0.118 -20.078 3.375 1 97.94 45 GLU B CA 1
ATOM 1755 C C . GLU B 1 45 ? -1.25 -20.734 3.52 1 97.94 45 GLU B C 1
ATOM 1757 O O . GLU B 1 45 ? -1.388 -21.938 3.309 1 97.94 45 GLU B O 1
ATOM 1762 N N . ASP B 1 46 ? -2.184 -19.953 3.889 1 97.81 46 ASP B N 1
ATOM 1763 C CA . ASP B 1 46 ? -3.539 -20.469 4.02 1 97.81 46 ASP B CA 1
ATOM 1764 C C . ASP B 1 46 ? -4.105 -20.875 2.658 1 97.81 46 ASP B C 1
ATOM 1766 O O . ASP B 1 46 ? -4.773 -21.906 2.537 1 97.81 46 ASP B O 1
ATOM 1770 N N . LEU B 1 47 ? -3.842 -20.094 1.661 1 98.25 47 LEU B N 1
ATOM 1771 C CA . LEU B 1 47 ? -4.379 -20.328 0.324 1 98.25 47 LEU B CA 1
ATOM 1772 C C . LEU B 1 47 ? -3.605 -21.438 -0.383 1 98.25 47 LEU B C 1
ATOM 1774 O O . LEU B 1 47 ? -4.188 -22.219 -1.141 1 98.25 47 LEU B O 1
ATOM 1778 N N . PHE B 1 48 ? -2.307 -21.406 -0.115 1 98.31 48 PHE B N 1
ATOM 1779 C CA . PHE B 1 48 ? -1.417 -22.375 -0.74 1 98.31 48 PHE B CA 1
ATOM 1780 C C . PHE B 1 48 ? -0.602 -23.125 0.312 1 98.31 48 PHE B C 1
ATOM 1782 O O . PHE B 1 48 ? 0.578 -22.828 0.514 1 98.31 48 PHE B O 1
ATOM 1789 N N . PRO B 1 49 ? -1.148 -24.141 0.849 1 97.25 49 PRO B N 1
ATOM 1790 C CA . PRO B 1 49 ? -0.503 -24.812 1.983 1 97.25 49 PRO B CA 1
ATOM 1791 C C . PRO B 1 49 ? 0.867 -25.391 1.629 1 97.25 49 PRO B C 1
ATOM 1793 O O . PRO B 1 49 ? 1.75 -25.453 2.486 1 97.25 49 PRO B O 1
ATOM 1796 N N . SER B 1 50 ? 1.132 -25.719 0.412 1 97 50 SER B N 1
ATOM 1797 C CA . SER B 1 50 ? 2.387 -26.344 -0.002 1 97 50 SER B CA 1
ATOM 1798 C C . SER B 1 50 ? 3.539 -25.344 0.054 1 97 50 SER B C 1
ATOM 1800 O O . SER B 1 50 ? 4.707 -25.734 -0.048 1 97 50 SER B O 1
ATOM 1802 N N . VAL B 1 51 ? 3.215 -24.047 0.289 1 97.5 51 VAL B N 1
ATOM 1803 C CA . VAL B 1 51 ? 4.27 -23.047 0.338 1 97.5 51 VAL B CA 1
ATOM 1804 C C . VAL B 1 51 ? 5.164 -23.281 1.549 1 97.5 51 VAL B C 1
ATOM 1806 O O . VAL B 1 51 ? 6.301 -22.812 1.595 1 97.5 51 VAL B O 1
ATOM 1809 N N . LYS B 1 52 ? 4.648 -23.984 2.48 1 94.06 52 LYS B N 1
ATOM 1810 C CA . LYS B 1 52 ? 5.402 -24.266 3.703 1 94.06 52 LYS B CA 1
ATOM 1811 C C . LYS B 1 52 ? 6.637 -25.109 3.416 1 94.06 52 LYS B C 1
ATOM 1813 O O . LYS B 1 52 ? 7.562 -25.156 4.227 1 94.06 52 LYS B O 1
ATOM 1818 N N . GLU B 1 53 ? 6.688 -25.734 2.227 1 91.31 53 GLU B N 1
ATOM 1819 C CA . GLU B 1 53 ? 7.812 -26.594 1.84 1 91.31 53 GLU B CA 1
ATOM 1820 C C . GLU B 1 53 ? 8.852 -25.797 1.044 1 91.31 53 GLU B C 1
ATOM 1822 O O . GLU B 1 53 ? 9.906 -26.328 0.692 1 91.31 53 GLU B O 1
ATOM 1827 N N . ALA B 1 54 ? 8.633 -24.594 0.816 1 96 54 ALA B N 1
ATOM 1828 C CA . ALA B 1 54 ? 9.461 -23.797 -0.083 1 96 54 ALA B CA 1
ATOM 1829 C C . ALA B 1 54 ? 10.727 -23.312 0.625 1 96 54 ALA B C 1
ATOM 1831 O O . ALA B 1 54 ? 10.773 -23.25 1.855 1 96 54 ALA B O 1
ATOM 1832 N N . ASP B 1 55 ? 11.742 -23.078 -0.224 1 94.94 55 ASP B N 1
ATOM 1833 C CA . ASP B 1 55 ? 12.805 -22.156 0.206 1 94.94 55 ASP B CA 1
ATOM 1834 C C . ASP B 1 55 ? 12.297 -20.719 0.269 1 94.94 55 ASP B C 1
ATOM 1836 O O . ASP B 1 55 ? 11.812 -20.188 -0.728 1 94.94 55 ASP B O 1
ATOM 1840 N N . VAL B 1 56 ? 12.453 -20.141 1.499 1 97.44 56 VAL B N 1
ATOM 1841 C CA . VAL B 1 56 ? 11.914 -18.797 1.666 1 97.44 56 VAL B CA 1
ATOM 1842 C C . VAL B 1 56 ? 13.062 -17.781 1.734 1 97.44 56 VAL B C 1
ATOM 1844 O O . VAL B 1 56 ? 14.031 -17.984 2.467 1 97.44 56 VAL B O 1
ATOM 1847 N N . ARG B 1 57 ? 12.953 -16.812 0.913 1 98 57 ARG B N 1
ATOM 1848 C CA . ARG B 1 57 ? 13.898 -15.703 0.926 1 98 57 ARG B CA 1
ATOM 1849 C C . ARG B 1 57 ? 13.227 -14.422 1.398 1 98 57 ARG B C 1
ATOM 1851 O O . ARG B 1 57 ? 12.141 -14.062 0.918 1 98 57 ARG B O 1
ATOM 1858 N N . LEU B 1 58 ? 13.836 -13.82 2.377 1 97.88 58 LEU B N 1
ATOM 1859 C CA . LEU B 1 58 ? 13.43 -12.516 2.885 1 97.88 58 LEU B CA 1
ATOM 1860 C C . LEU B 1 58 ? 14.578 -11.508 2.77 1 97.88 58 LEU B C 1
ATOM 1862 O O . LEU B 1 58 ? 15.664 -11.742 3.297 1 97.88 58 LEU B O 1
ATOM 1866 N N . GLU B 1 59 ? 14.281 -10.438 2.002 1 97.81 59 GLU B N 1
ATOM 1867 C CA . GLU B 1 59 ? 15.336 -9.445 1.785 1 97.81 59 GLU B CA 1
ATOM 1868 C C . GLU B 1 59 ? 14.781 -8.023 1.875 1 97.81 59 GLU B C 1
ATOM 1870 O O . GLU B 1 59 ? 13.797 -7.691 1.213 1 97.81 59 GLU B O 1
ATOM 1875 N N . LYS B 1 60 ? 15.352 -7.254 2.723 1 96.62 60 LYS B N 1
ATOM 1876 C CA . LYS B 1 60 ? 15.031 -5.832 2.773 1 96.62 60 LYS B CA 1
ATOM 1877 C C . LYS B 1 60 ? 15.859 -5.043 1.766 1 96.62 60 LYS B C 1
ATOM 1879 O O . LYS B 1 60 ? 17.094 -5.156 1.738 1 96.62 60 LYS B O 1
ATOM 1884 N N . VAL B 1 61 ? 15.203 -4.324 0.911 1 94.88 61 VAL B N 1
ATOM 1885 C CA . VAL B 1 61 ? 15.875 -3.574 -0.143 1 94.88 61 VAL B CA 1
ATOM 1886 C C . VAL B 1 61 ? 15.406 -2.123 -0.131 1 94.88 61 VAL B C 1
ATOM 1888 O O . VAL B 1 61 ? 14.289 -1.829 0.3 1 94.88 61 VAL B O 1
ATOM 1891 N N . LYS B 1 62 ? 16.328 -1.24 -0.499 1 92.69 62 LYS B N 1
ATOM 1892 C CA . LYS B 1 62 ? 15.93 0.158 -0.641 1 92.69 62 LYS B CA 1
ATOM 1893 C C . LYS B 1 62 ? 15.141 0.377 -1.931 1 92.69 62 LYS B C 1
ATOM 1895 O O . LYS B 1 62 ? 15.578 -0.034 -3.008 1 92.69 62 LYS B O 1
ATOM 1900 N N . GLY B 1 63 ? 14 0.981 -1.804 1 86.25 63 GLY B N 1
ATOM 1901 C CA . GLY B 1 63 ? 13.203 1.291 -2.979 1 86.25 63 GLY B CA 1
ATOM 1902 C C . GLY B 1 63 ? 13.68 2.527 -3.717 1 86.25 63 GLY B C 1
ATOM 1903 O O . GLY B 1 63 ? 14.633 3.178 -3.295 1 86.25 63 GLY B O 1
ATOM 1904 N N . HIS B 1 64 ? 13.094 2.844 -4.828 1 80.19 64 HIS B N 1
ATOM 1905 C CA . HIS B 1 64 ? 13.461 3.951 -5.707 1 80.19 64 HIS B CA 1
ATOM 1906 C C . HIS B 1 64 ? 13.305 5.293 -4.996 1 80.19 64 HIS B C 1
ATOM 1908 O O . HIS B 1 64 ? 13.992 6.258 -5.32 1 80.19 64 HIS B O 1
ATOM 1914 N N . PHE B 1 65 ? 12.484 5.422 -3.93 1 77.31 65 PHE B N 1
ATOM 1915 C CA . PHE B 1 65 ? 12.203 6.688 -3.266 1 77.31 65 PHE B CA 1
ATOM 1916 C C . PHE B 1 65 ? 12.875 6.746 -1.898 1 77.31 65 PHE B C 1
ATOM 1918 O O . PHE B 1 65 ? 12.586 7.637 -1.098 1 77.31 65 PHE B O 1
ATOM 1925 N N . GLY B 1 66 ? 13.734 5.742 -1.66 1 85.44 66 GLY B N 1
ATOM 1926 C CA . GLY B 1 66 ? 14.523 5.77 -0.437 1 85.44 66 GLY B CA 1
ATOM 1927 C C . GLY B 1 66 ? 13.898 4.973 0.693 1 85.44 66 GLY B C 1
ATOM 1928 O O . GLY B 1 66 ? 14.531 4.758 1.73 1 85.44 66 GLY B O 1
ATOM 1929 N N . ASN B 1 67 ? 12.672 4.562 0.475 1 89.88 67 ASN B N 1
ATOM 1930 C CA . ASN B 1 67 ? 12.023 3.729 1.483 1 89.88 67 ASN B CA 1
ATOM 1931 C C . ASN B 1 67 ? 12.43 2.262 1.337 1 89.88 67 ASN B C 1
ATOM 1933 O O . ASN B 1 67 ? 12.734 1.806 0.234 1 89.88 67 ASN B O 1
ATOM 1937 N N . TYR B 1 68 ? 12.414 1.646 2.449 1 92.38 68 TYR B N 1
ATOM 1938 C CA . TYR B 1 68 ? 12.727 0.222 2.418 1 92.38 68 TYR B CA 1
ATOM 1939 C C . TYR B 1 68 ? 11.492 -0.601 2.082 1 92.38 68 TYR B C 1
ATOM 1941 O O . TYR B 1 68 ? 10.367 -0.198 2.389 1 92.38 68 TYR B O 1
ATOM 1949 N N . ILE B 1 69 ? 11.695 -1.611 1.37 1 95.5 69 ILE B N 1
ATOM 1950 C CA . ILE B 1 69 ? 10.672 -2.613 1.093 1 95.5 69 ILE B CA 1
ATOM 1951 C C . ILE B 1 69 ? 11.234 -4.012 1.344 1 95.5 69 ILE B C 1
ATOM 1953 O O . ILE B 1 69 ? 12.445 -4.227 1.242 1 95.5 69 ILE B O 1
ATOM 1957 N N . THR B 1 70 ? 10.469 -4.879 1.757 1 97.75 70 THR B N 1
ATOM 1958 C CA . THR B 1 70 ? 10.875 -6.262 1.982 1 97.75 70 THR B CA 1
ATOM 1959 C C . THR B 1 70 ? 10.375 -7.164 0.859 1 97.75 70 THR B C 1
ATOM 1961 O O . THR B 1 70 ? 9.195 -7.133 0.511 1 97.75 70 THR B O 1
ATOM 1964 N N . LEU B 1 71 ? 11.289 -7.887 0.261 1 98.12 71 LEU B N 1
ATOM 1965 C CA . LEU B 1 71 ? 10.93 -8.93 -0.694 1 98.12 71 LEU B CA 1
ATOM 1966 C C . LEU B 1 71 ? 10.719 -10.266 0.014 1 98.12 71 LEU B C 1
ATOM 1968 O O . LEU B 1 71 ? 11.609 -10.75 0.718 1 98.12 71 LEU B O 1
ATOM 1972 N N . LEU B 1 72 ? 9.555 -10.805 -0.108 1 98.62 72 LEU B N 1
ATOM 1973 C CA . LEU B 1 72 ? 9.234 -12.172 0.298 1 98.62 72 LEU B CA 1
ATOM 1974 C C . LEU B 1 72 ?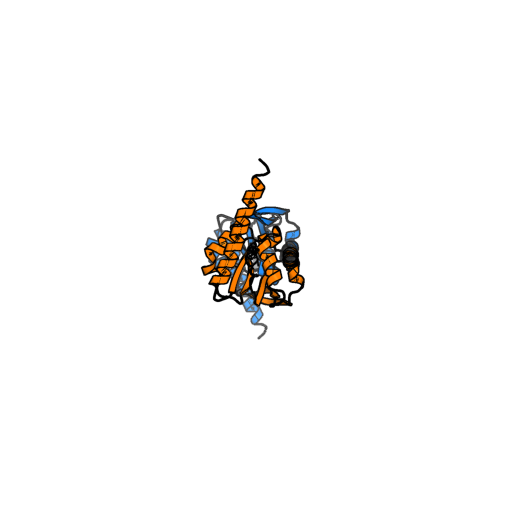 9.133 -13.094 -0.915 1 98.62 72 LEU B C 1
ATOM 1976 O O . LEU B 1 72 ? 8.328 -12.852 -1.812 1 98.62 72 LEU B O 1
ATOM 1980 N N . GLU B 1 73 ? 9.961 -14.148 -0.895 1 98.69 73 GLU B N 1
ATOM 1981 C CA . GLU B 1 73 ? 9.992 -15.031 -2.057 1 98.69 73 GLU B CA 1
ATOM 1982 C C . GLU B 1 73 ? 9.969 -16.5 -1.638 1 98.69 73 GLU B C 1
ATOM 1984 O O . GLU B 1 73 ? 10.727 -16.906 -0.759 1 98.69 73 GLU B O 1
ATOM 1989 N N . TYR B 1 74 ? 9.07 -17.219 -2.234 1 98.75 74 TYR B N 1
ATOM 1990 C CA . TYR B 1 74 ? 9.016 -18.672 -2.141 1 98.75 74 TYR B CA 1
ATOM 1991 C C . TYR B 1 74 ? 9.5 -19.328 -3.434 1 98.75 74 TYR B C 1
ATOM 1993 O O . TYR B 1 74 ? 8.984 -19.031 -4.516 1 98.75 74 TYR B O 1
ATOM 2001 N N . LYS B 1 75 ? 10.445 -20.234 -3.303 1 98.62 75 LYS B N 1
ATOM 2002 C CA . LYS B 1 75 ? 10.969 -20.922 -4.484 1 98.62 75 LYS B CA 1
ATOM 2003 C C . LYS B 1 75 ? 10.695 -22.422 -4.414 1 98.62 75 LYS B C 1
ATOM 2005 O O . LYS B 1 75 ? 10.922 -23.047 -3.377 1 98.62 75 LYS B O 1
ATOM 2010 N N . PHE B 1 76 ? 10.266 -22.859 -5.543 1 98.31 76 PHE B N 1
ATOM 2011 C CA . PHE B 1 76 ? 9.977 -24.281 -5.688 1 98.31 76 PHE B CA 1
ATOM 2012 C C . PHE B 1 76 ? 10.75 -24.875 -6.852 1 98.31 76 PHE B C 1
ATOM 2014 O O . PHE B 1 76 ? 10.734 -24.328 -7.957 1 98.31 76 PHE B O 1
ATOM 2021 N N . GLY B 1 77 ? 11.438 -26 -6.559 1 96.75 77 GLY B N 1
ATOM 2022 C CA . GLY B 1 77 ? 12.047 -26.766 -7.633 1 96.75 77 GLY B CA 1
ATOM 2023 C C . GLY B 1 77 ? 11.094 -27.766 -8.273 1 96.75 77 GLY B C 1
ATOM 2024 O O . GLY B 1 77 ? 9.898 -27.75 -7.988 1 96.75 77 GLY B O 1
ATOM 2025 N N . LYS B 1 78 ? 11.656 -28.625 -9.039 1 94.62 78 LYS B N 1
ATOM 2026 C CA . LYS B 1 78 ? 10.906 -29.562 -9.867 1 94.62 78 LYS B CA 1
ATOM 2027 C C . LYS B 1 78 ? 9.992 -30.438 -9.023 1 94.62 78 LYS B C 1
ATOM 2029 O O . LYS B 1 78 ? 8.836 -30.672 -9.375 1 94.62 78 LYS B O 1
ATOM 2034 N N . SER B 1 79 ? 10.414 -30.828 -7.863 1 93 79 SER B N 1
ATOM 2035 C CA . SER B 1 79 ? 9.719 -31.812 -7.059 1 93 79 SER B CA 1
ATOM 2036 C C . SER B 1 79 ? 8.453 -31.25 -6.438 1 93 79 SER B C 1
ATOM 2038 O O . SER B 1 79 ? 7.488 -31.969 -6.188 1 93 79 SER B O 1
ATOM 2040 N N . SER B 1 80 ? 8.414 -29.891 -6.281 1 95.62 80 SER B N 1
ATOM 2041 C CA . SER B 1 80 ? 7.273 -29.328 -5.562 1 95.62 80 SER B CA 1
ATOM 2042 C C . SER B 1 80 ? 6.523 -28.312 -6.426 1 95.62 80 SER B C 1
ATOM 2044 O O . SER B 1 80 ? 5.402 -27.922 -6.098 1 95.62 80 SER B O 1
ATOM 2046 N N . ALA B 1 81 ? 7.07 -27.953 -7.539 1 96.88 81 ALA B N 1
ATOM 2047 C CA . ALA B 1 81 ? 6.52 -26.891 -8.375 1 96.88 81 ALA B CA 1
ATOM 2048 C C . ALA B 1 81 ? 5.148 -27.266 -8.922 1 96.88 81 ALA B C 1
ATOM 2050 O O . ALA B 1 81 ? 4.23 -26.453 -8.961 1 96.88 81 ALA B O 1
ATOM 2051 N N . SER B 1 82 ? 4.996 -28.484 -9.281 1 95.69 82 SER B N 1
ATOM 2052 C CA . SER B 1 82 ? 3.73 -28.938 -9.852 1 95.69 82 SER B CA 1
ATOM 2053 C C . SER B 1 82 ? 2.609 -28.891 -8.82 1 95.69 82 SER B C 1
ATOM 2055 O O . SER B 1 82 ? 1.487 -28.484 -9.133 1 95.69 82 SER B O 1
ATOM 2057 N N . THR B 1 83 ? 2.934 -29.281 -7.641 1 96.44 83 THR B N 1
ATOM 2058 C CA . THR B 1 83 ? 1.937 -29.312 -6.578 1 96.44 83 THR B CA 1
ATOM 2059 C C . THR B 1 83 ? 1.433 -27.906 -6.27 1 96.44 83 THR B C 1
ATOM 2061 O O . THR B 1 83 ? 0.223 -27.672 -6.203 1 96.44 83 THR B O 1
ATOM 2064 N N . ILE B 1 84 ? 2.379 -26.953 -6.113 1 97.94 84 ILE B N 1
ATOM 2065 C CA . ILE B 1 84 ? 1.992 -25.578 -5.785 1 97.94 84 ILE B CA 1
ATOM 2066 C C . ILE B 1 84 ? 1.219 -24.969 -6.949 1 97.94 84 ILE B C 1
ATOM 2068 O O . ILE B 1 84 ? 0.262 -24.219 -6.746 1 97.94 84 ILE B O 1
ATOM 2072 N N . PHE B 1 85 ? 1.563 -25.344 -8.141 1 97.94 85 PHE B N 1
ATOM 2073 C CA . PHE B 1 85 ? 0.868 -24.812 -9.312 1 97.94 85 PHE B CA 1
ATOM 2074 C C . PHE B 1 85 ? -0.57 -25.312 -9.359 1 97.94 85 PHE B C 1
ATOM 2076 O O . PHE B 1 85 ? -1.49 -24.547 -9.648 1 97.94 85 PHE B O 1
ATOM 2083 N N . GLU B 1 86 ? -0.731 -26.531 -9.055 1 96.25 86 GLU B N 1
ATOM 2084 C CA . GLU B 1 86 ? -2.078 -27.094 -9.023 1 96.25 86 GLU B CA 1
ATOM 2085 C C . GLU B 1 86 ? -2.947 -26.406 -7.98 1 96.25 86 GLU B C 1
ATOM 2087 O O . GLU B 1 86 ? -4.129 -26.141 -8.219 1 96.25 86 GLU B O 1
ATOM 2092 N N . GLU B 1 87 ? -2.328 -26.125 -6.824 1 97.94 87 GLU B N 1
ATOM 2093 C CA . GLU B 1 87 ? -3.057 -25.391 -5.789 1 97.94 87 GLU B CA 1
ATOM 2094 C C . GLU B 1 87 ? -3.49 -24.016 -6.285 1 97.94 87 GLU B C 1
ATOM 2096 O O . GLU B 1 87 ? -4.633 -23.609 -6.074 1 97.94 87 GLU B O 1
ATOM 2101 N N . ILE B 1 88 ? -2.605 -23.344 -6.988 1 98.56 88 ILE B N 1
ATOM 2102 C CA . ILE B 1 88 ? -2.887 -22 -7.484 1 98.56 88 ILE B CA 1
ATOM 2103 C C . ILE B 1 88 ? -4.004 -22.062 -8.523 1 98.56 88 ILE B C 1
ATOM 2105 O O . ILE B 1 88 ? -4.984 -21.312 -8.438 1 98.56 88 ILE B O 1
ATOM 2109 N N . VAL B 1 89 ? -3.887 -22.969 -9.438 1 97.56 89 VAL B N 1
ATOM 2110 C CA . VAL B 1 89 ? -4.859 -23.109 -10.508 1 97.56 89 VAL B CA 1
ATOM 2111 C C . VAL B 1 89 ? -6.234 -23.422 -9.93 1 97.56 89 VAL B C 1
ATOM 2113 O O . VAL B 1 89 ? -7.25 -22.906 -10.398 1 97.56 89 VAL B O 1
ATOM 2116 N N . SER B 1 90 ? -6.242 -24.219 -8.898 1 96.88 90 SER B N 1
ATOM 2117 C CA . SER B 1 90 ? -7.508 -24.625 -8.297 1 96.88 90 SER B CA 1
ATOM 2118 C C . SER B 1 90 ? -8.219 -23.438 -7.664 1 96.88 90 SER B C 1
ATOM 2120 O O . SER B 1 90 ? -9.438 -23.453 -7.473 1 96.88 90 SER B O 1
ATOM 2122 N N . LYS B 1 91 ? -7.453 -22.344 -7.348 1 97.94 91 LYS B N 1
ATOM 2123 C CA . LYS B 1 91 ? -8.031 -21.188 -6.672 1 97.94 91 LYS B CA 1
ATOM 2124 C C . LYS B 1 91 ? -8.445 -20.109 -7.672 1 97.94 91 LYS B C 1
ATOM 2126 O O . LYS B 1 91 ? -9.172 -19.188 -7.324 1 97.94 91 LYS B O 1
ATOM 2131 N N . ILE B 1 92 ? -8.008 -20.266 -8.891 1 98.25 92 ILE B N 1
ATOM 2132 C CA . ILE B 1 92 ? -8.336 -19.297 -9.922 1 98.25 92 ILE B CA 1
ATOM 2133 C C . ILE B 1 92 ? -9.781 -19.5 -10.391 1 98.25 92 ILE B C 1
ATOM 2135 O O . ILE B 1 92 ? -10.18 -20.625 -10.719 1 98.25 92 ILE B O 1
ATOM 2139 N N . SER B 1 93 ? -10.531 -18.438 -10.414 1 96.88 93 SER B N 1
ATOM 2140 C CA . SER B 1 93 ? -11.914 -18.516 -10.867 1 96.88 93 SER B CA 1
ATOM 2141 C C . SER B 1 93 ? -11.984 -18.891 -12.352 1 96.88 93 SER B C 1
ATOM 2143 O O . SER B 1 93 ? -11.023 -18.688 -13.094 1 96.88 93 SER B O 1
ATOM 2145 N N . SER B 1 94 ? -13.156 -19.344 -12.758 1 95.94 94 SER B N 1
ATOM 2146 C CA . SER B 1 94 ? -13.352 -19.656 -14.172 1 95.94 94 SER B CA 1
ATOM 2147 C C . SER B 1 94 ? -13.18 -18.422 -15.039 1 95.94 94 SER B C 1
ATOM 2149 O O . SER B 1 94 ? -12.586 -18.484 -16.125 1 95.94 94 SER B O 1
ATOM 2151 N N . THR B 1 95 ? -13.688 -17.297 -14.547 1 96 95 THR B N 1
ATOM 2152 C CA . THR B 1 95 ? -13.562 -16.047 -15.289 1 96 95 THR B CA 1
ATOM 2153 C C . THR B 1 95 ? -12.102 -15.648 -15.438 1 96 95 THR B C 1
ATOM 2155 O O . THR B 1 95 ? -11.656 -15.312 -16.547 1 96 95 THR B O 1
ATOM 2158 N N . ASP B 1 96 ? -11.32 -15.766 -14.359 1 97.62 96 ASP B N 1
ATOM 2159 C CA . ASP B 1 96 ? -9.906 -15.414 -14.422 1 97.62 96 ASP B CA 1
ATOM 2160 C C . ASP B 1 96 ? -9.141 -16.406 -15.297 1 97.62 96 ASP B C 1
ATOM 2162 O O . ASP B 1 96 ? -8.203 -16.016 -16.016 1 97.62 96 ASP B O 1
ATOM 2166 N N . MET B 1 97 ? -9.547 -17.641 -15.266 1 97.31 97 MET B N 1
ATOM 2167 C CA . MET B 1 97 ? -8.883 -18.641 -16.094 1 97.31 97 MET B CA 1
ATOM 2168 C C . MET B 1 97 ? -9.102 -18.344 -17.578 1 97.31 97 MET B C 1
ATOM 2170 O O . MET B 1 97 ? -8.18 -18.484 -18.375 1 97.31 97 MET B O 1
ATOM 2174 N N . ILE B 1 98 ? -10.32 -17.969 -17.906 1 96.38 98 ILE B N 1
ATOM 2175 C CA . ILE B 1 98 ? -10.609 -17.609 -19.281 1 96.38 98 ILE B CA 1
ATOM 2176 C C . ILE B 1 98 ? -9.734 -16.422 -19.703 1 96.38 98 ILE B C 1
ATOM 2178 O O . ILE B 1 98 ? -9.188 -16.406 -20.812 1 96.38 98 ILE B O 1
ATOM 2182 N N . VAL B 1 99 ? -9.578 -15.484 -18.828 1 97.56 99 VAL B N 1
ATOM 2183 C CA . VAL B 1 99 ? -8.742 -14.32 -19.094 1 97.56 99 VAL B CA 1
ATOM 2184 C C . VAL B 1 99 ? -7.293 -14.758 -19.297 1 97.56 99 VAL B C 1
ATOM 2186 O O . VAL B 1 99 ? -6.625 -14.32 -20.234 1 97.56 99 VAL B O 1
ATOM 2189 N N . ILE B 1 100 ? -6.812 -15.633 -18.453 1 98.06 100 ILE B N 1
ATOM 2190 C CA . ILE B 1 100 ? -5.438 -16.109 -18.531 1 98.06 100 ILE B CA 1
ATOM 2191 C C . ILE B 1 100 ? -5.207 -16.797 -19.859 1 98.06 100 ILE B C 1
ATOM 2193 O O . ILE B 1 100 ? -4.242 -16.5 -20.578 1 98.06 100 ILE B O 1
ATOM 2197 N N . VAL B 1 101 ? -6.105 -17.656 -20.234 1 96.25 101 VAL B N 1
ATOM 2198 C CA . VAL B 1 101 ? -5.93 -18.469 -21.438 1 96.25 101 VAL B CA 1
ATOM 2199 C C . VAL B 1 101 ? -6.035 -17.594 -22.672 1 96.25 101 VAL B C 1
ATOM 2201 O O . VAL B 1 101 ? -5.277 -17.766 -23.625 1 96.25 101 VAL B O 1
ATOM 2204 N N . THR B 1 102 ? -6.938 -16.656 -22.641 1 96.12 102 THR B N 1
ATOM 2205 C CA . THR B 1 102 ? -7.16 -15.797 -23.797 1 96.12 102 THR B CA 1
ATOM 2206 C C . THR B 1 102 ? -6.016 -14.805 -23.969 1 96.12 102 THR B C 1
ATOM 2208 O O . THR B 1 102 ? -5.801 -14.273 -25.047 1 96.12 102 THR B O 1
ATOM 2211 N N . THR B 1 103 ? -5.258 -14.523 -22.891 1 97 103 THR B N 1
ATOM 2212 C CA . THR B 1 103 ? -4.156 -13.57 -22.969 1 97 103 THR B CA 1
ATOM 2213 C C . THR B 1 103 ? -2.82 -14.273 -22.75 1 97 103 THR B C 1
ATOM 2215 O O . THR B 1 103 ? -1.844 -13.648 -22.328 1 97 103 THR B O 1
ATOM 2218 N N . LEU B 1 104 ? -2.736 -15.523 -22.984 1 95.94 104 LEU B N 1
ATOM 2219 C CA . LEU B 1 104 ? -1.561 -16.328 -22.656 1 95.94 104 LEU B CA 1
ATOM 2220 C C . LEU B 1 104 ? -0.335 -15.82 -23.422 1 95.94 104 LEU B C 1
ATOM 2222 O O . LEU B 1 104 ? 0.778 -15.844 -22.891 1 95.94 104 LEU B O 1
ATOM 2226 N N . SER B 1 105 ? -0.501 -15.367 -24.625 1 94 105 SER B N 1
ATOM 2227 C CA . SER B 1 105 ? 0.618 -14.914 -25.438 1 94 105 SER B CA 1
ATOM 2228 C C . SER B 1 105 ? 1.311 -13.703 -24.812 1 94 105 SER B C 1
ATOM 2230 O O . SER B 1 105 ? 2.51 -13.5 -25.016 1 94 105 SER B O 1
ATOM 2232 N N . THR B 1 106 ? 0.59 -12.922 -24 1 96.44 106 THR B N 1
ATOM 2233 C CA . THR B 1 106 ? 1.152 -11.734 -23.375 1 96.44 106 THR B CA 1
ATOM 2234 C C . THR B 1 106 ? 1.69 -12.062 -21.984 1 96.44 106 THR B C 1
ATOM 2236 O O . THR B 1 106 ? 2.43 -11.266 -21.406 1 96.44 106 THR B O 1
ATOM 2239 N N . ARG B 1 107 ? 1.374 -13.25 -21.484 1 97.31 107 ARG B N 1
ATOM 2240 C CA . ARG B 1 107 ? 1.749 -13.617 -20.125 1 97.31 107 ARG B CA 1
ATOM 2241 C C . ARG B 1 107 ? 2.93 -14.578 -20.109 1 97.31 107 ARG B C 1
ATOM 2243 O O . ARG B 1 107 ? 3.475 -14.898 -19.062 1 97.31 107 ARG B O 1
ATOM 2250 N N . MET B 1 108 ? 3.287 -15.031 -21.312 1 96.06 108 MET B N 1
ATOM 2251 C CA . MET B 1 108 ? 4.387 -15.992 -21.391 1 96.06 108 MET B CA 1
ATOM 2252 C C . MET B 1 108 ? 5.566 -15.406 -22.156 1 96.06 108 MET B C 1
ATOM 2254 O O . MET B 1 108 ? 5.379 -14.688 -23.141 1 96.06 108 MET B O 1
ATOM 2258 N N . ASP B 1 109 ? 6.676 -15.594 -21.641 1 94.75 109 ASP B N 1
ATOM 2259 C CA . ASP B 1 109 ? 7.945 -15.344 -22.328 1 94.75 109 ASP B CA 1
ATOM 2260 C C . ASP B 1 109 ? 8.836 -16.578 -22.281 1 94.75 109 ASP B C 1
ATOM 2262 O O . ASP B 1 109 ? 9.266 -17.016 -21.219 1 94.75 109 ASP B O 1
ATOM 2266 N N . LYS B 1 110 ? 9.062 -17.156 -23.5 1 91.06 110 LYS B N 1
ATOM 2267 C CA . LYS B 1 110 ? 9.734 -18.453 -23.594 1 91.06 110 LYS B CA 1
ATOM 2268 C C . LYS B 1 110 ? 8.961 -19.531 -22.859 1 91.06 110 LYS B C 1
ATOM 2270 O O . LYS B 1 110 ? 7.789 -19.781 -23.156 1 91.06 110 LYS B O 1
ATOM 2275 N N . SER B 1 111 ? 9.5 -20.172 -21.859 1 93.38 111 SER B N 1
ATOM 2276 C CA . SER B 1 111 ? 8.836 -21.266 -21.156 1 93.38 111 SER B CA 1
ATOM 2277 C C . SER B 1 111 ? 8.336 -20.828 -19.797 1 93.38 111 SER B C 1
ATOM 2279 O O . SER B 1 111 ? 8.094 -21.656 -18.922 1 93.38 111 SER B O 1
ATOM 2281 N N . LYS B 1 112 ? 8.203 -19.438 -19.641 1 97.94 112 LYS B N 1
ATOM 2282 C CA . LYS B 1 112 ? 7.781 -18.938 -18.344 1 97.94 112 LYS B CA 1
ATOM 2283 C C . LYS B 1 112 ? 6.418 -18.266 -18.422 1 97.94 112 LYS B C 1
ATOM 2285 O O . LYS B 1 112 ? 6.16 -17.484 -19.344 1 97.94 112 LYS B O 1
ATOM 2290 N N . LEU B 1 113 ? 5.566 -18.609 -17.5 1 98.25 113 LEU B N 1
ATOM 2291 C CA . LEU B 1 113 ? 4.273 -17.953 -17.312 1 98.25 113 LEU B CA 1
ATOM 2292 C C . LEU B 1 113 ? 4.316 -16.984 -16.141 1 98.25 113 LEU B C 1
ATOM 2294 O O . LEU B 1 113 ? 4.773 -17.328 -15.055 1 98.25 113 LEU B O 1
ATOM 2298 N N . TYR B 1 114 ? 3.84 -15.742 -16.359 1 98.62 114 TYR B N 1
ATOM 2299 C CA . TYR B 1 114 ? 3.803 -14.695 -15.344 1 98.62 114 TYR B CA 1
ATOM 2300 C C . TYR B 1 114 ? 2.367 -14.367 -14.953 1 98.62 114 TYR B C 1
ATOM 2302 O O . TYR B 1 114 ? 1.563 -13.969 -15.805 1 98.62 114 TYR B O 1
ATOM 2310 N N . LEU B 1 115 ? 2.094 -14.562 -13.719 1 98.75 115 LEU B N 1
ATOM 2311 C CA . LEU B 1 115 ? 0.782 -14.211 -13.188 1 98.75 115 LEU B CA 1
ATOM 2312 C C . LEU B 1 115 ? 0.906 -13.203 -12.055 1 98.75 115 LEU B C 1
ATOM 2314 O O . LEU B 1 115 ? 1.861 -13.258 -11.273 1 98.75 115 LEU B O 1
ATOM 2318 N N . ARG B 1 116 ? -0.042 -12.312 -11.977 1 98.75 116 ARG B N 1
ATOM 2319 C CA . ARG B 1 116 ? -0.133 -11.305 -10.922 1 98.75 116 ARG B CA 1
ATOM 2320 C C . ARG B 1 116 ? -1.514 -11.312 -10.273 1 98.75 116 ARG B C 1
ATOM 2322 O O . ARG B 1 116 ? -2.523 -11.109 -10.953 1 98.75 116 ARG B O 1
ATOM 2329 N N . PHE B 1 117 ? -1.486 -11.523 -8.992 1 98.69 117 PHE B N 1
ATOM 2330 C CA . PHE B 1 117 ? -2.748 -11.555 -8.266 1 98.69 117 PHE B CA 1
ATOM 2331 C C . PHE B 1 117 ? -2.857 -10.367 -7.32 1 98.69 117 PHE B C 1
ATOM 2333 O O . PHE B 1 117 ? -1.857 -9.922 -6.75 1 98.69 117 PHE B O 1
ATOM 2340 N N . ASP B 1 118 ? -4.035 -9.93 -7.129 1 97.62 118 ASP B N 1
ATOM 2341 C CA . ASP B 1 118 ? -4.324 -8.797 -6.25 1 97.62 118 ASP B CA 1
ATOM 2342 C C . ASP B 1 118 ? -3.932 -9.109 -4.809 1 97.62 118 ASP B C 1
ATOM 2344 O O . ASP B 1 118 ? -4.543 -9.961 -4.164 1 97.62 118 ASP B O 1
ATOM 2348 N N . LYS B 1 119 ? -2.996 -8.367 -4.328 1 98.31 119 LYS B N 1
ATOM 2349 C CA . LYS B 1 119 ? -2.461 -8.578 -2.986 1 98.31 119 LYS B CA 1
ATOM 2350 C C . LYS B 1 119 ? -3.512 -8.273 -1.922 1 98.31 119 LYS B C 1
ATOM 2352 O O . LYS B 1 119 ? -3.686 -9.039 -0.973 1 98.31 119 LYS B O 1
ATOM 2357 N N . GLN B 1 120 ? -4.258 -7.125 -2.066 1 97.19 120 GLN B N 1
ATOM 2358 C CA . GLN B 1 120 ? -5.281 -6.742 -1.102 1 97.19 120 GLN B CA 1
ATOM 2359 C C . GLN B 1 120 ? -6.406 -7.77 -1.051 1 97.19 120 GLN B C 1
ATOM 2361 O O . GLN B 1 120 ? -6.887 -8.117 0.03 1 97.19 120 GLN B O 1
ATOM 2366 N N . TYR B 1 121 ? -6.789 -8.281 -2.217 1 96.5 121 TYR B N 1
ATOM 2367 C CA . TYR B 1 121 ? -7.848 -9.281 -2.322 1 96.5 121 TYR B CA 1
ATOM 2368 C C . TYR B 1 121 ? -7.43 -10.594 -1.67 1 96.5 121 TYR B C 1
ATOM 2370 O O . TYR B 1 121 ? -8.211 -11.211 -0.943 1 96.5 121 TYR B O 1
ATOM 2378 N N . LEU B 1 122 ? -6.258 -10.938 -1.914 1 98.06 122 LEU B N 1
ATOM 2379 C CA . LEU B 1 122 ? -5.73 -12.172 -1.338 1 98.06 122 LEU B CA 1
ATOM 2380 C C . LEU B 1 122 ? -5.734 -12.102 0.186 1 98.06 122 LEU B C 1
ATOM 2382 O O . LEU B 1 122 ? -6.215 -13.023 0.851 1 98.06 122 LEU B O 1
ATOM 2386 N N . VAL B 1 123 ? -5.293 -11.016 0.709 1 97.81 123 VAL B N 1
ATOM 2387 C CA . VAL B 1 123 ? -5.184 -10.875 2.156 1 97.81 123 VAL B CA 1
ATOM 2388 C C . VAL B 1 123 ? -6.562 -10.625 2.76 1 97.81 123 VAL B C 1
ATOM 2390 O O . VAL B 1 123 ? -6.914 -11.211 3.787 1 97.81 123 VAL B O 1
ATOM 2393 N N . GLY B 1 124 ? -7.359 -9.797 2.123 1 95.5 124 GLY B N 1
ATOM 2394 C CA . GLY B 1 124 ? -8.633 -9.375 2.682 1 95.5 124 GLY B CA 1
ATOM 2395 C C . GLY B 1 124 ? -9.727 -10.422 2.535 1 95.5 124 GLY B C 1
ATOM 2396 O O . GLY B 1 124 ? -10.609 -10.531 3.387 1 95.5 124 GLY B O 1
ATOM 2397 N N . ARG B 1 125 ? -9.648 -11.258 1.473 1 95.25 125 ARG B N 1
ATOM 2398 C CA . ARG B 1 125 ? -10.75 -12.164 1.181 1 95.25 125 ARG B CA 1
ATOM 2399 C C . ARG B 1 125 ? -10.289 -13.617 1.197 1 95.25 125 ARG B C 1
ATOM 2401 O O . ARG B 1 125 ? -11.109 -14.531 1.14 1 95.25 125 ARG B O 1
ATOM 2408 N N . LYS B 1 126 ? -9.031 -13.852 1.214 1 96.5 126 LYS B N 1
ATOM 2409 C CA . LYS B 1 126 ? -8.461 -15.195 1.14 1 96.5 126 LYS B CA 1
ATOM 2410 C C . LYS B 1 126 ? -8.812 -15.867 -0.182 1 96.5 126 LYS B C 1
ATOM 2412 O O . LYS B 1 126 ? -9.172 -17.047 -0.207 1 96.5 126 LYS B O 1
ATOM 2417 N N . GLU B 1 127 ? -8.828 -15.062 -1.21 1 97.06 127 GLU B N 1
ATOM 2418 C CA . GLU B 1 127 ? -9.031 -15.469 -2.596 1 97.06 127 GLU B CA 1
ATOM 2419 C C . GLU B 1 127 ? -8.047 -14.773 -3.529 1 97.06 127 GLU B C 1
ATOM 2421 O O . GLU B 1 127 ? -7.379 -13.812 -3.133 1 97.06 127 GLU B O 1
ATOM 2426 N N . ILE B 1 128 ? -7.941 -15.352 -4.723 1 98.44 128 ILE B N 1
ATOM 2427 C CA . ILE B 1 128 ? -7.039 -14.68 -5.652 1 98.44 128 ILE B CA 1
ATOM 2428 C C . ILE B 1 128 ? -7.816 -14.211 -6.875 1 98.44 128 ILE B C 1
ATOM 2430 O O . ILE B 1 128 ? -8.789 -14.844 -7.289 1 98.44 128 ILE B O 1
ATOM 2434 N N . THR B 1 129 ? -7.473 -13.102 -7.387 1 97.81 129 THR B N 1
ATOM 2435 C CA . THR B 1 129 ? -7.957 -12.547 -8.641 1 97.81 129 THR B CA 1
ATOM 2436 C C . THR B 1 129 ? -6.848 -11.773 -9.359 1 97.81 129 THR B C 1
ATOM 2438 O O . THR B 1 129 ? -5.953 -11.219 -8.711 1 97.81 129 THR B O 1
ATOM 2441 N N . LEU B 1 130 ? -6.871 -11.773 -10.609 1 98.19 130 LEU B N 1
ATOM 2442 C CA . LEU B 1 130 ? -5.832 -11.125 -11.406 1 98.19 130 LEU B CA 1
ATOM 2443 C C . LEU B 1 130 ? -5.836 -9.617 -11.172 1 98.19 130 LEU B C 1
ATOM 2445 O O . LEU B 1 130 ? -6.895 -9.016 -10.984 1 98.19 130 LEU B O 1
ATOM 2449 N N . LYS B 1 131 ? -4.664 -9.023 -11.172 1 96.88 131 LYS B N 1
ATOM 2450 C CA . LYS B 1 131 ? -4.531 -7.578 -11.055 1 96.88 131 LYS B CA 1
ATOM 2451 C C . LYS B 1 131 ? -3.283 -7.078 -11.781 1 96.88 131 LYS B C 1
ATOM 2453 O O . LYS B 1 131 ? -2.229 -7.715 -11.719 1 96.88 131 LYS B O 1
ATOM 2458 N N . GLU B 1 132 ? -3.469 -5.992 -12.414 1 95.06 132 GLU B N 1
ATOM 2459 C CA . GLU B 1 132 ? -2.324 -5.312 -13.016 1 95.06 132 GLU B CA 1
ATOM 2460 C C . GLU B 1 132 ? -1.646 -4.383 -12.008 1 95.06 132 GLU B C 1
ATOM 2462 O O . GLU B 1 132 ? -2.211 -4.082 -10.961 1 95.06 132 GLU B O 1
ATOM 2467 N N . GLY B 1 133 ? -0.386 -3.994 -12.328 1 93.81 133 GLY B N 1
ATOM 2468 C CA . GLY B 1 133 ? 0.309 -3.055 -11.461 1 93.81 133 GLY B CA 1
ATOM 2469 C C . GLY B 1 133 ? 1.308 -3.723 -10.539 1 93.81 133 GLY B C 1
ATOM 2470 O O . GLY B 1 133 ? 1.819 -4.801 -10.844 1 93.81 133 GLY B O 1
ATOM 2471 N N . ASN B 1 134 ? 1.565 -2.959 -9.414 1 91.81 134 ASN B N 1
ATOM 2472 C CA . ASN B 1 134 ? 2.699 -3.398 -8.609 1 91.81 134 ASN B CA 1
ATOM 2473 C C . ASN B 1 134 ? 2.256 -3.887 -7.234 1 91.81 134 ASN B C 1
ATOM 2475 O O . ASN B 1 134 ? 3.039 -4.492 -6.5 1 91.81 134 ASN B O 1
ATOM 2479 N N . ASP B 1 135 ? 1.01 -3.621 -6.832 1 95.31 135 ASP B N 1
ATOM 2480 C CA . ASP B 1 135 ? 0.498 -4.109 -5.555 1 95.31 135 ASP B CA 1
ATOM 2481 C C . ASP B 1 135 ? -0.108 -5.504 -5.707 1 95.31 135 ASP B C 1
ATOM 2483 O O . ASP B 1 135 ? -1.323 -5.676 -5.59 1 95.31 135 ASP B O 1
ATOM 2487 N N . VAL B 1 136 ? 0.818 -6.508 -5.906 1 98.38 136 VAL B N 1
ATOM 2488 C CA . VAL B 1 136 ? 0.376 -7.828 -6.344 1 98.38 136 VAL B CA 1
ATOM 2489 C C . VAL B 1 136 ? 1.233 -8.906 -5.684 1 98.38 136 VAL B C 1
ATOM 2491 O O . VAL B 1 136 ? 2.283 -8.602 -5.109 1 98.38 136 VAL B O 1
ATOM 2494 N N . VAL B 1 137 ? 0.724 -10.117 -5.715 1 98.81 137 VAL B N 1
ATOM 2495 C CA . VAL B 1 137 ? 1.491 -11.344 -5.547 1 98.81 137 VAL B CA 1
ATOM 2496 C C . VAL B 1 137 ? 1.882 -11.906 -6.914 1 98.81 137 VAL B C 1
ATOM 2498 O O . VAL B 1 137 ? 1.015 -12.242 -7.727 1 98.81 137 VAL B O 1
ATOM 2501 N N . ARG B 1 138 ? 3.158 -12.023 -7.094 1 98.81 138 ARG B N 1
ATOM 2502 C CA . ARG B 1 138 ? 3.656 -12.477 -8.391 1 98.81 138 ARG B CA 1
ATOM 2503 C C . ARG B 1 138 ? 3.939 -13.977 -8.367 1 98.81 138 ARG B C 1
ATOM 2505 O O . ARG B 1 138 ? 4.508 -14.492 -7.406 1 98.8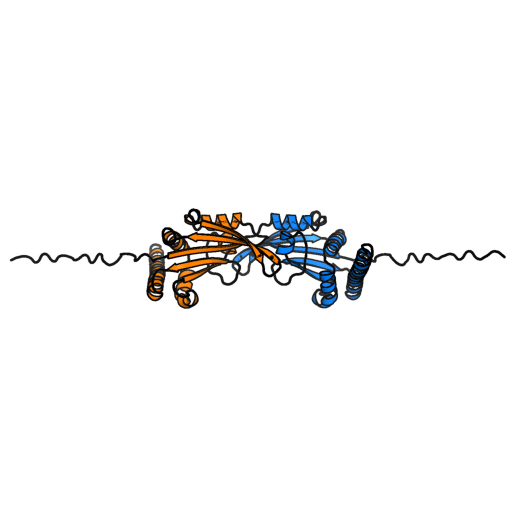1 138 ARG B O 1
ATOM 2512 N N . VAL B 1 139 ? 3.533 -14.602 -9.445 1 98.94 139 VAL B N 1
ATOM 2513 C CA . VAL B 1 139 ? 3.818 -16.016 -9.633 1 98.94 139 VAL B CA 1
ATOM 2514 C C . VAL B 1 139 ? 4.5 -16.234 -10.984 1 98.94 139 VAL B C 1
ATOM 2516 O O . VAL B 1 139 ? 3.998 -15.781 -12.016 1 98.94 139 VAL B O 1
ATOM 2519 N N . ILE B 1 140 ? 5.641 -16.859 -10.906 1 98.81 140 ILE B N 1
ATOM 2520 C CA . ILE B 1 140 ? 6.359 -17.234 -12.125 1 98.81 140 ILE B CA 1
ATOM 2521 C C . ILE B 1 140 ? 6.48 -18.75 -12.219 1 98.81 140 ILE B C 1
ATOM 2523 O O . ILE B 1 140 ? 7.004 -19.391 -11.305 1 98.81 140 ILE B O 1
ATOM 2527 N N . VAL B 1 141 ? 6.051 -19.281 -13.32 1 98.62 141 VAL B N 1
ATOM 2528 C CA . VAL B 1 141 ? 6.117 -20.719 -13.547 1 98.62 141 VAL B CA 1
ATOM 2529 C C . VAL B 1 141 ? 7.004 -21 -14.758 1 98.62 141 VAL B C 1
ATOM 2531 O O . VAL B 1 141 ? 6.785 -20.469 -15.844 1 98.62 141 VAL B O 1
ATOM 2534 N N . SER B 1 142 ? 7.977 -21.812 -14.539 1 98.38 142 SER B N 1
ATOM 2535 C CA . SER B 1 142 ? 8.844 -22.266 -15.625 1 98.38 142 SER B CA 1
ATOM 2536 C C . SER B 1 142 ? 8.484 -23.672 -16.078 1 98.38 142 SER B C 1
ATOM 2538 O O . SER B 1 142 ? 8.57 -24.625 -15.297 1 98.38 142 SER B O 1
ATOM 2540 N N . PHE B 1 143 ? 8.188 -23.828 -17.359 1 97.69 143 PHE B N 1
ATOM 2541 C CA . PHE B 1 143 ? 7.77 -25.109 -17.906 1 97.69 143 PHE B CA 1
ATOM 2542 C C . PHE B 1 143 ? 8.914 -25.781 -18.656 1 97.69 143 PHE B C 1
ATOM 2544 O O . PHE B 1 143 ? 9.758 -25.109 -19.25 1 97.69 143 PHE B O 1
ATOM 2551 N N . ASN B 1 144 ? 8.891 -27.062 -18.484 1 94.75 144 ASN B N 1
ATOM 2552 C CA . ASN B 1 144 ? 9.781 -27.891 -19.312 1 94.75 144 ASN B CA 1
ATOM 2553 C C . ASN B 1 144 ? 9.062 -28.438 -20.547 1 94.75 144 ASN B C 1
ATOM 2555 O O . ASN B 1 144 ? 9.117 -29.641 -20.812 1 94.75 144 ASN B O 1
ATOM 2559 N N . GLU B 1 145 ? 8.305 -27.656 -21.281 1 92.5 145 GLU B N 1
ATOM 2560 C CA . GLU B 1 145 ? 7.562 -28 -22.484 1 92.5 145 GLU B CA 1
ATOM 2561 C C . GLU B 1 145 ? 7.332 -26.766 -23.359 1 92.5 145 GLU B C 1
ATOM 2563 O O . GLU B 1 145 ? 7.363 -25.625 -22.859 1 92.5 145 GLU B O 1
ATOM 2568 N N . PRO B 1 146 ? 7.102 -27.016 -24.609 1 89.75 146 PRO B N 1
ATOM 2569 C CA . PRO B 1 146 ? 6.898 -25.875 -25.516 1 89.75 146 PRO B CA 1
ATOM 2570 C C . PRO B 1 146 ? 5.613 -25.109 -25.234 1 89.75 146 PRO B C 1
ATOM 2572 O O . PRO B 1 146 ? 4.66 -25.672 -24.688 1 89.75 146 PRO B O 1
ATOM 2575 N N . PHE B 1 147 ? 5.605 -23.828 -25.641 1 89.62 147 PHE B N 1
ATOM 2576 C CA . PHE B 1 147 ? 4.488 -22.922 -25.453 1 89.62 147 PHE B CA 1
ATOM 2577 C C . PHE B 1 147 ? 3.184 -23.562 -25.922 1 89.62 147 PHE B C 1
ATOM 2579 O O . PHE B 1 147 ? 2.166 -23.469 -25.234 1 89.62 147 PHE B O 1
ATOM 2586 N N . LYS B 1 148 ? 3.258 -24.234 -27.047 1 90.44 148 LYS B N 1
ATOM 2587 C CA . LYS B 1 148 ? 2.0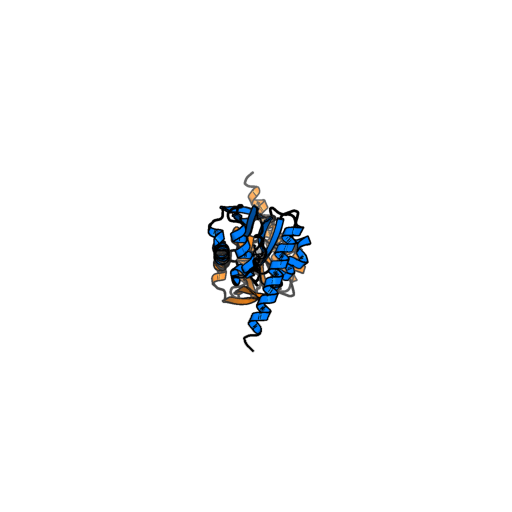61 -24.812 -27.656 1 90.44 148 LYS B CA 1
ATOM 2588 C C . LYS B 1 148 ? 1.43 -25.844 -26.734 1 90.44 148 LYS B C 1
ATOM 2590 O O . LYS B 1 148 ? 0.205 -25.922 -26.625 1 90.44 148 LYS B O 1
ATOM 2595 N N . GLU B 1 149 ? 2.273 -26.672 -26.109 1 92 149 GLU B N 1
ATOM 2596 C CA . GLU B 1 149 ? 1.787 -27.719 -25.219 1 92 149 GLU B CA 1
ATOM 2597 C C . GLU B 1 149 ? 1.207 -27.125 -23.938 1 92 149 GLU B C 1
ATOM 2599 O O . GLU B 1 149 ? 0.16 -27.562 -23.453 1 92 149 GLU B O 1
ATOM 2604 N N . VAL B 1 150 ? 1.869 -26.109 -23.375 1 92.88 150 VAL B N 1
ATOM 2605 C CA . VAL B 1 150 ? 1.389 -25.438 -22.172 1 92.88 150 VAL B CA 1
ATOM 2606 C C . VAL B 1 150 ? 0.02 -24.828 -22.438 1 92.88 150 VAL B C 1
ATOM 2608 O O . VAL B 1 150 ? -0.902 -24.969 -21.625 1 92.88 150 VAL B O 1
ATOM 2611 N N . THR B 1 151 ? -0.102 -24.172 -23.609 1 92.5 151 THR B N 1
ATOM 2612 C CA . THR B 1 151 ? -1.347 -23.516 -24 1 92.5 151 THR B CA 1
ATOM 2613 C C . THR B 1 151 ? -2.484 -24.531 -24.078 1 92.5 151 THR B C 1
ATOM 2615 O O . THR B 1 151 ? -3.576 -24.297 -23.562 1 92.5 151 THR B O 1
ATOM 2618 N N . LYS B 1 152 ? -2.188 -25.594 -24.719 1 93 152 LYS B N 1
ATOM 2619 C CA . LYS B 1 152 ? -3.188 -26.656 -24.875 1 93 152 LYS B CA 1
ATOM 2620 C C . LYS B 1 152 ? -3.676 -27.156 -23.516 1 93 152 LYS B C 1
ATOM 2622 O O . LYS B 1 152 ? -4.879 -27.312 -23.297 1 93 152 LYS B O 1
ATOM 2627 N N . GLU B 1 153 ? -2.744 -27.375 -22.656 1 92.88 153 GLU B N 1
ATOM 2628 C CA . GLU B 1 153 ? -3.078 -27.906 -21.344 1 92.88 153 GLU B CA 1
ATOM 2629 C C . GLU B 1 153 ? -3.887 -26.906 -20.516 1 92.88 153 GLU B C 1
ATOM 2631 O O . GLU B 1 153 ? -4.875 -27.266 -19.891 1 92.88 153 GLU B O 1
ATOM 2636 N N . LEU B 1 154 ? -3.508 -25.656 -20.531 1 94 154 LEU B N 1
ATOM 2637 C CA . LEU B 1 154 ? -4.234 -24.625 -19.797 1 94 154 LEU B CA 1
ATOM 2638 C C . LEU B 1 154 ? -5.633 -24.438 -20.375 1 94 154 LEU B C 1
ATOM 2640 O O . LEU B 1 154 ? -6.598 -24.234 -19.625 1 94 154 LEU B O 1
ATOM 2644 N N . LYS B 1 155 ? -5.805 -24.547 -21.656 1 93.44 155 LYS B N 1
ATOM 2645 C CA . LYS B 1 155 ? -7.109 -24.453 -22.297 1 93.44 155 LYS B CA 1
ATOM 2646 C C . LYS B 1 155 ? -8.008 -25.609 -21.891 1 93.44 155 LYS B C 1
ATOM 2648 O O . LYS B 1 155 ? -9.211 -25.438 -21.703 1 93.44 155 LYS B O 1
ATOM 2653 N N . GLN B 1 156 ? -7.395 -26.719 -21.828 1 93.69 156 GLN B N 1
ATOM 2654 C CA . GLN B 1 156 ? -8.156 -27.891 -21.406 1 93.69 156 GLN B CA 1
ATOM 2655 C C . GLN B 1 156 ? -8.672 -27.719 -19.969 1 93.69 156 GLN B C 1
ATOM 2657 O O . GLN B 1 156 ? -9.812 -28.078 -19.672 1 93.69 156 GLN B O 1
ATOM 2662 N N . ILE B 1 157 ? -7.785 -27.219 -19.156 1 90.94 157 ILE B N 1
ATOM 2663 C CA . ILE B 1 157 ? -8.188 -26.969 -17.766 1 90.94 157 ILE B CA 1
ATOM 2664 C C . ILE B 1 157 ? -9.367 -26 -17.734 1 90.94 157 ILE B C 1
ATOM 2666 O O . ILE B 1 157 ? -10.352 -26.234 -17.031 1 90.94 157 ILE B O 1
ATOM 2670 N N . ALA B 1 158 ? -9.336 -24.984 -18.5 1 92.19 158 ALA B N 1
ATOM 2671 C CA . ALA B 1 158 ? -10.398 -23.984 -18.578 1 92.19 158 ALA B CA 1
ATOM 2672 C C . ALA B 1 158 ? -11.695 -24.594 -19.094 1 92.19 158 ALA B C 1
ATOM 2674 O O . ALA B 1 158 ? -12.773 -24.312 -18.578 1 92.19 158 ALA B O 1
ATOM 2675 N N . SER B 1 159 ? -11.594 -25.406 -20.062 1 90.5 159 SER B N 1
ATOM 2676 C CA . SER B 1 159 ? -12.75 -26.031 -20.688 1 90.5 159 SER B CA 1
ATOM 2677 C C . SER B 1 159 ? -13.438 -27.016 -19.75 1 90.5 159 SER B C 1
ATOM 2679 O O . SER B 1 159 ? -14.672 -27.078 -19.703 1 90.5 159 SER B O 1
ATOM 2681 N N . ASN B 1 160 ? -12.641 -27.766 -19.031 1 88.81 160 ASN B N 1
ATOM 2682 C CA . ASN B 1 160 ? -13.188 -28.734 -18.094 1 88.81 160 ASN B CA 1
ATOM 2683 C C . ASN B 1 160 ? -14.008 -28.047 -17 1 88.81 160 ASN B C 1
ATOM 2685 O O . ASN B 1 160 ? -15.016 -28.578 -16.547 1 88.81 160 ASN B O 1
ATOM 2689 N N . ARG B 1 161 ? -13.656 -26.859 -16.594 1 84.75 161 ARG B N 1
ATOM 2690 C CA . ARG B 1 161 ? -14.367 -26.109 -15.57 1 84.75 161 ARG B CA 1
ATOM 2691 C C . ARG B 1 161 ? -15.688 -25.562 -16.109 1 84.75 161 ARG B C 1
ATOM 2693 O O . ARG B 1 161 ? -16.688 -25.516 -15.375 1 84.75 161 ARG B O 1
ATOM 2700 N N . ALA B 1 162 ? -15.641 -25.078 -17.266 1 78 162 ALA B N 1
ATOM 2701 C CA . ALA B 1 162 ? -16.859 -24.547 -17.875 1 78 162 ALA B CA 1
ATOM 2702 C C . ALA B 1 162 ? -17.906 -25.641 -18.016 1 78 162 ALA B C 1
ATOM 2704 O O . ALA B 1 162 ? -19.109 -25.375 -17.844 1 78 162 ALA B O 1
ATOM 2705 N N . LEU B 1 163 ? -17.531 -26.781 -18.25 1 73.38 163 LEU B N 1
ATOM 2706 C CA . LEU B 1 163 ? -18.438 -27.906 -18.438 1 73.38 163 LEU B CA 1
ATOM 2707 C C . LEU B 1 163 ? -19.016 -28.375 -17.109 1 73.38 163 LEU B C 1
ATOM 2709 O O . LEU B 1 163 ? -20.172 -28.797 -17.047 1 73.38 163 LEU B O 1
ATOM 2713 N N . HIS B 1 164 ? -18.281 -28.328 -16.078 1 64.94 164 HIS B N 1
ATOM 2714 C CA . HIS B 1 164 ? -18.766 -28.781 -14.781 1 64.94 164 HIS B CA 1
ATOM 2715 C C . HIS B 1 164 ? -19.688 -27.75 -14.148 1 64.94 164 HIS B C 1
ATOM 2717 O O . HIS B 1 164 ? -20.547 -28.094 -13.328 1 64.94 164 HIS B O 1
ATOM 2723 N N . LYS B 1 165 ? -19.609 -26.562 -14.266 1 61.59 165 LYS B N 1
ATOM 2724 C CA . LYS B 1 165 ? -20.578 -25.609 -13.742 1 61.59 165 LYS B CA 1
ATOM 2725 C C . LYS B 1 165 ? -21.953 -25.812 -14.367 1 61.59 165 LYS B C 1
ATOM 2727 O O . LYS B 1 165 ? -22.984 -25.578 -13.727 1 61.59 165 LYS B O 1
ATOM 2732 N N . GLU B 1 166 ? -22.047 -26.203 -15.594 1 53.59 166 GLU B N 1
ATOM 2733 C CA . GLU B 1 166 ? -23.312 -26.469 -16.281 1 53.59 166 GLU B CA 1
ATOM 2734 C C . GLU B 1 166 ? -23.984 -27.719 -15.734 1 53.59 166 GLU B C 1
ATOM 2736 O O . GLU B 1 166 ? -25.219 -27.781 -15.648 1 53.59 166 GLU B O 1
ATOM 2741 N N . THR B 1 167 ? -23.234 -28.547 -15.352 1 51 167 THR B N 1
ATOM 2742 C CA . THR B 1 167 ? -23.875 -29.766 -14.891 1 51 167 THR B CA 1
ATOM 2743 C C . THR B 1 167 ? -24.391 -29.625 -13.461 1 51 167 THR B C 1
ATOM 2745 O O . THR B 1 167 ? -25.312 -30.328 -13.047 1 51 167 THR B O 1
ATOM 2748 N N . GLY B 1 168 ? -23.906 -28.844 -12.695 1 44.41 168 GLY B N 1
ATOM 2749 C CA . GLY B 1 168 ? -24.391 -28.641 -11.344 1 44.41 168 GLY B CA 1
ATOM 2750 C C . GLY B 1 168 ? -25.688 -27.844 -11.281 1 44.41 168 GLY B C 1
ATOM 2751 O O . GLY B 1 168 ? -26.359 -27.812 -10.258 1 44.41 168 GLY B O 1
ATOM 2752 N N . THR B 1 169 ? -25.953 -26.906 -12.102 1 45.38 169 THR B N 1
ATOM 2753 C CA . THR B 1 169 ? -27.172 -26.109 -12.078 1 45.38 169 THR B CA 1
ATOM 2754 C C . THR B 1 169 ? -28.359 -26.938 -12.586 1 45.38 169 THR B C 1
ATOM 2756 O O . THR B 1 169 ? -29.516 -26.484 -12.5 1 45.38 169 THR B O 1
ATOM 2759 N N . ALA B 1 170 ? -28.203 -28.078 -13.352 1 45.84 170 ALA B N 1
ATOM 2760 C CA . ALA B 1 170 ? -29.406 -28.75 -13.828 1 45.84 170 ALA B CA 1
ATOM 2761 C C . ALA B 1 170 ? -30.047 -29.578 -12.719 1 45.84 170 ALA B C 1
ATOM 2763 O O . ALA B 1 170 ? -31.156 -30.109 -12.891 1 45.84 170 ALA B O 1
ATOM 2764 N N . LYS B 1 171 ? -29.391 -29.875 -11.742 1 40.38 171 LYS B N 1
ATOM 2765 C CA . LYS B 1 171 ? -30.109 -30.75 -10.82 1 40.38 171 LYS B CA 1
ATOM 2766 C C . LYS B 1 171 ? -31.078 -29.938 -9.953 1 40.38 171 LYS B C 1
ATOM 2768 O O . LYS B 1 171 ? -31.828 -30.5 -9.156 1 40.38 171 LYS B O 1
ATOM 2773 N N . LEU B 1 172 ? -30.797 -28.641 -9.953 1 35.34 172 LEU B N 1
ATOM 2774 C CA . LEU B 1 172 ? -31.703 -27.984 -9.016 1 35.34 172 LEU B CA 1
ATOM 2775 C C . LEU B 1 172 ? -33.031 -27.625 -9.703 1 35.34 172 LEU B C 1
ATOM 2777 O O . LEU B 1 172 ? -33.906 -27.062 -9.078 1 35.34 172 LEU B O 1
ATOM 2781 N N . SER B 1 173 ? -33 -27.812 -11.031 1 29.36 173 SER B N 1
ATOM 2782 C CA . SER B 1 173 ? -34.375 -27.609 -11.445 1 29.36 173 SER B CA 1
ATOM 2783 C C . SER B 1 173 ? -35.188 -28.891 -11.328 1 29.36 173 SER B C 1
ATOM 2785 O O . SER B 1 173 ? -34.656 -29.984 -11.562 1 29.36 173 SER B O 1
#

pLDDT: mean 86.35, std 21.35, range [22.8, 98.94]

Sequence (346 aa):
MRVANSTEYRDTRYLESEEMKISSLTISVFCHETEDLDKIKTSIEDLFPSVKEADVRLEKVKGHFGNYITLLEYKFGKSSASTIFEEIVSKISSTDMIVIVTTLSTRMDKSKLYLRFDKQYLVGRKEITLKEGNDVVRVIVSFNEPFKEVTKELKQIASNRALHKETGTAKLSMRVANSTEYRDTRYLESEEMKISSLTISVFCHETEDLDKIKTSIEDLFPSVKEADVRLEKVKGHFGNYITLLEYKFGKSSASTIFEEIVSKISSTDMIVIVTTLSTRMDKSKLYLRFDKQYLVGRKEITLKEGNDVVRVIVSFNEPFKEVTKELKQIASNRALHKETGTAKLS